Protein AF-0000000082836600 (afdb_homodimer)

Foldseek 3Di:
DAQADEDADADPVLQQLLCQQLCVLQQKHFDDWDDQVPDPPPGFIWTFIDHPPGTHYIYGHDDADQVPDEEEDEHPDQVSQQRSVVRNVVSPWAFPDHWDAPVVVPRQKTKGWTAHPRNHIYMYIYRPVVD/DAQADEAADADPVLQQLLCQQLCVLQQKHFDDWDDQVVDPPPGFIWTFIDHPPGTHYIYGHDDADQVPDEEEDEHPDQVSQQRSVVRNVVSPWAFPDHWDAPVVVPRQKTKGWTAHPRNHIYMYIYRPVVD

Nearest PDB structures (foldseek):
  4z04-assembly1_A-2  TM=9.463E-01  e=4.109E-15  Brucella abortus 2308
  3ey7-assembly1_B  TM=6.801E-01  e=2.563E-06  Vibrio cholerae
  3hnq-assembly1_A  TM=6.818E-01  e=4.008E-06  Salmonella enterica subsp. enterica serovar Typhimurium
  3huh-assembly2_C  TM=6.992E-01  e=9.195E-06  Salmonella enterica subsp. enterica serovar Typhimurium
  3ey8-assembly1_A  TM=6.576E-01  e=1.045E-05  Vibrio cholerae

Secondary structure (DSSP, 8-state):
-EEEEEEEES-HHHHHHHHHHHHGGGT-EEEEEE-GGGSSTTPPPEEEEEETTEEEEEEEES---GGGEEEEEE-SSHHHHHHHHHHHHHTTPEEEEEEEE-TTT-TTEEEEEEE-TTS-EEEEEEEGGG-/-EEEEEEEES-HHHHHHHHHHHHGGGT-EEEEEE-GGGSSTTPPPEEEEEETTEEEEEEEES---GGGEEEEEE-SSHHHHHHHHHHHHHTTPEEEEEEEE-TTT-TTEEEEEEE-TTS-EEEEEEEGGG-

InterPro domains:
  IPR004360 Glyoxalase/fosfomycin resistance/dioxygenase domain [PF00903] (2-124)
  IPR029068 Glyoxalase/Bleomycin resistance protein/Dihydroxybiphenyl dioxygenase [G3DSA:3.10.180.10] (1-128)
  IPR029068 Glyoxalase/Bleomycin resistance protein/Dihydroxybiphenyl dioxygenase [SSF54593] (2-127)
  IPR037523 Vicinal oxygen chelate (VOC), core domain [PS51819] (1-127)

pLDDT: mean 95.39, std 5.29, range [71.19, 98.94]

Structure (mmCIF, N/CA/C/O backbone):
data_AF-0000000082836600-model_v1
#
loop_
_entity.id
_entity.type
_entity.pdbx_description
1 polymer 'VOC domain-containing protein'
#
loop_
_atom_site.group_PDB
_atom_site.id
_atom_site.type_symbol
_atom_site.label_atom_id
_atom_site.label_alt_id
_atom_site.label_comp_id
_atom_site.label_asym_id
_atom_site.label_entity_id
_atom_site.label_seq_id
_atom_site.pdbx_PDB_ins_code
_atom_site.Cartn_x
_atom_site.Cartn_y
_atom_site.Cartn_z
_atom_site.occupancy
_atom_site.B_iso_or_equiv
_atom_site.auth_seq_id
_atom_site.auth_comp_id
_atom_site.auth_asym_id
_atom_site.auth_atom_id
_atom_site.pdbx_PDB_model_num
ATOM 1 N N . MET A 1 1 ? -6.676 7.867 -4.367 1 94.31 1 MET A N 1
ATOM 2 C CA . MET A 1 1 ? -5.801 6.879 -4.992 1 94.31 1 MET A CA 1
ATOM 3 C C . MET A 1 1 ? -4.555 6.641 -4.152 1 94.31 1 MET A C 1
ATOM 5 O O . MET A 1 1 ? -4.203 7.469 -3.305 1 94.31 1 MET A O 1
ATOM 9 N N . LEU A 1 2 ? -3.938 5.551 -4.375 1 97.81 2 LEU A N 1
ATOM 10 C CA . LEU A 1 2 ? -2.674 5.266 -3.701 1 97.81 2 LEU A CA 1
ATOM 11 C C . LEU A 1 2 ? -1.511 5.934 -4.426 1 97.81 2 LEU A C 1
ATOM 13 O O . LEU A 1 2 ? -1.43 5.883 -5.656 1 97.81 2 LEU A O 1
ATOM 17 N N . ASP A 1 3 ? -0.691 6.609 -3.695 1 97.75 3 ASP A N 1
ATOM 18 C CA . ASP A 1 3 ? 0.525 7.172 -4.273 1 97.75 3 ASP A CA 1
ATOM 19 C C . ASP A 1 3 ? 1.696 6.203 -4.145 1 97.75 3 ASP A C 1
ATOM 21 O O . ASP A 1 3 ? 2.426 5.969 -5.109 1 97.75 3 ASP A O 1
ATOM 25 N N . HIS A 1 4 ? 1.937 5.738 -2.924 1 98.19 4 HIS A N 1
ATOM 26 C CA . HIS A 1 4 ? 3.049 4.824 -2.686 1 98.19 4 HIS A CA 1
ATOM 27 C C . HIS A 1 4 ? 2.816 3.988 -1.432 1 98.19 4 HIS A C 1
ATOM 29 O O . HIS A 1 4 ? 1.914 4.281 -0.643 1 98.19 4 HIS A O 1
ATOM 35 N N . VAL A 1 5 ? 3.633 2.932 -1.309 1 98.69 5 VAL A N 1
ATOM 36 C CA . VAL A 1 5 ? 3.652 2.086 -0.119 1 98.69 5 VAL A CA 1
ATOM 37 C C . VAL A 1 5 ? 5.094 1.783 0.276 1 98.69 5 VAL A C 1
ATOM 39 O O . VAL A 1 5 ? 5.945 1.558 -0.587 1 98.69 5 VAL A O 1
ATOM 42 N N . PHE A 1 6 ? 5.344 1.808 1.615 1 98.06 6 PHE A N 1
ATOM 43 C CA . PHE A 1 6 ? 6.574 1.274 2.188 1 98.06 6 PHE A CA 1
ATOM 44 C C . PHE A 1 6 ? 6.309 -0.039 2.914 1 98.06 6 PHE A C 1
ATOM 46 O O . PHE A 1 6 ? 5.324 -0.164 3.643 1 98.06 6 PHE A O 1
ATOM 53 N N . LEU A 1 7 ? 7.184 -0.922 2.75 1 98.56 7 LEU A N 1
ATOM 54 C CA . LEU A 1 7 ? 7.27 -2.082 3.633 1 98.56 7 LEU A CA 1
ATOM 55 C C . LEU A 1 7 ? 8.602 -2.098 4.383 1 98.56 7 LEU A C 1
ATOM 57 O O . LEU A 1 7 ? 9.656 -1.86 3.789 1 98.56 7 LEU A O 1
ATOM 61 N N . SER A 1 8 ? 8.5 -2.35 5.645 1 98.44 8 SER A N 1
ATOM 62 C CA . SER A 1 8 ? 9.711 -2.646 6.41 1 98.44 8 SER A CA 1
ATOM 63 C C . SER A 1 8 ? 10.164 -4.086 6.188 1 98.44 8 SER A C 1
ATOM 65 O O . SER A 1 8 ? 9.336 -5.004 6.152 1 98.44 8 SER A O 1
ATOM 67 N N . VAL A 1 9 ? 11.453 -4.25 6.047 1 98.5 9 VAL A N 1
ATOM 68 C CA . VAL A 1 9 ? 11.984 -5.582 5.797 1 98.5 9 VAL A CA 1
ATOM 69 C C . VAL A 1 9 ? 13.125 -5.875 6.77 1 98.5 9 VAL A C 1
ATOM 71 O O . VAL A 1 9 ? 13.773 -4.953 7.277 1 98.5 9 VAL A O 1
ATOM 74 N N . SER A 1 10 ? 13.359 -7.148 7.055 1 98.31 10 SER A N 1
ATOM 75 C CA . SER A 1 10 ? 14.359 -7.566 8.039 1 98.31 10 SER A CA 1
ATOM 76 C C . SER A 1 10 ? 15.75 -7.621 7.426 1 98.31 10 SER A C 1
ATOM 78 O O . SER A 1 10 ? 16.75 -7.449 8.125 1 98.31 10 SER A O 1
ATOM 80 N N . ASP A 1 11 ? 15.906 -7.91 6.188 1 98.25 11 ASP A N 1
ATOM 81 C CA . ASP A 1 11 ? 17.125 -7.996 5.402 1 98.25 11 ASP A CA 1
ATOM 82 C C . ASP A 1 11 ? 16.969 -7.312 4.047 1 98.25 11 ASP A C 1
ATOM 84 O O . ASP A 1 11 ? 16.375 -7.875 3.127 1 98.25 11 ASP A O 1
ATOM 88 N N . ILE A 1 12 ? 17.531 -6.121 3.93 1 97.62 12 ILE A N 1
ATOM 89 C CA . ILE A 1 12 ? 17.25 -5.238 2.805 1 97.62 12 ILE A CA 1
ATOM 90 C C . ILE A 1 12 ? 17.812 -5.848 1.52 1 97.62 12 ILE A C 1
ATOM 92 O O . ILE A 1 12 ? 17.172 -5.793 0.468 1 97.62 12 ILE A O 1
ATOM 96 N N . ASP A 1 13 ? 18.984 -6.453 1.554 1 97.75 13 ASP A N 1
ATOM 97 C CA . ASP A 1 13 ? 19.578 -7.043 0.361 1 97.75 13 ASP A CA 1
ATOM 98 C C . ASP A 1 13 ? 18.75 -8.227 -0.137 1 97.75 13 ASP A C 1
ATOM 100 O O . ASP A 1 13 ? 18.516 -8.367 -1.339 1 97.75 13 ASP A O 1
ATOM 104 N N . ARG A 1 14 ? 18.359 -9.047 0.784 1 98.25 14 ARG A N 1
ATOM 105 C CA . ARG A 1 14 ? 17.516 -10.188 0.436 1 98.25 14 ARG A CA 1
ATOM 106 C C . ARG A 1 14 ? 16.203 -9.727 -0.197 1 98.25 14 ARG A C 1
ATOM 108 O O . ARG A 1 14 ? 15.758 -10.297 -1.193 1 98.25 14 ARG A O 1
ATOM 115 N N . SER A 1 15 ? 15.633 -8.727 0.402 1 98.44 15 SER A N 1
ATOM 116 C CA . SER A 1 15 ? 14.352 -8.227 -0.09 1 98.44 15 SER A CA 1
ATOM 117 C C . SER A 1 15 ? 14.5 -7.578 -1.461 1 98.44 15 SER A C 1
ATOM 119 O O . SER A 1 15 ? 13.664 -7.777 -2.344 1 98.44 15 SER A O 1
ATOM 121 N N . ILE A 1 16 ? 15.539 -6.816 -1.64 1 98.25 16 ILE A N 1
ATOM 122 C CA . ILE A 1 16 ? 15.781 -6.211 -2.945 1 98.25 16 ILE A CA 1
ATOM 123 C C . ILE A 1 16 ? 15.891 -7.301 -4.008 1 98.25 16 ILE A C 1
ATOM 125 O O . ILE A 1 16 ? 15.234 -7.227 -5.051 1 98.25 16 ILE A O 1
ATOM 129 N N . ALA A 1 17 ? 16.672 -8.312 -3.75 1 98.44 17 ALA A N 1
ATOM 130 C CA . ALA A 1 17 ? 16.859 -9.414 -4.695 1 98.44 17 ALA A CA 1
ATOM 131 C C . ALA A 1 17 ? 15.539 -10.094 -5.02 1 98.44 17 ALA A C 1
ATOM 133 O O . ALA A 1 17 ? 15.266 -10.406 -6.18 1 98.44 17 ALA A O 1
ATOM 134 N N . PHE A 1 18 ? 14.734 -10.297 -4.055 1 98.88 18 PHE A N 1
ATOM 135 C CA . PHE A 1 18 ? 13.438 -10.922 -4.238 1 98.88 18 PHE A CA 1
ATOM 136 C C . PHE A 1 18 ? 12.539 -10.07 -5.129 1 98.88 18 PHE A C 1
ATOM 138 O O . PHE A 1 18 ? 11.984 -10.562 -6.117 1 98.88 18 PHE A O 1
ATOM 145 N N . TYR A 1 19 ? 12.375 -8.805 -4.777 1 98.81 19 TYR A N 1
ATOM 146 C CA . TYR A 1 19 ? 11.406 -7.949 -5.453 1 98.81 19 TYR A CA 1
ATOM 147 C C . TYR A 1 19 ? 11.867 -7.594 -6.859 1 98.81 19 TYR A C 1
ATOM 149 O O . TYR A 1 19 ? 11.055 -7.41 -7.766 1 98.81 19 TYR A O 1
ATOM 157 N N . GLU A 1 20 ? 13.227 -7.527 -7.086 1 98.62 20 GLU A N 1
ATOM 158 C CA . GLU A 1 20 ? 13.727 -7.332 -8.438 1 98.62 20 GLU A CA 1
ATOM 159 C C . GLU A 1 20 ? 13.25 -8.438 -9.375 1 98.62 20 GLU A C 1
ATOM 161 O O . GLU A 1 20 ? 12.836 -8.172 -10.5 1 98.62 20 GLU A O 1
ATOM 166 N N . LYS A 1 21 ? 13.281 -9.602 -8.883 1 98.62 21 LYS A N 1
ATOM 167 C CA . LYS A 1 21 ? 12.859 -10.742 -9.688 1 98.62 21 LYS A CA 1
ATOM 168 C C . LYS A 1 21 ? 11.336 -10.812 -9.781 1 98.62 21 LYS A C 1
ATOM 170 O O . LYS A 1 21 ? 10.781 -10.922 -10.875 1 98.62 21 LYS A O 1
ATOM 175 N N . ALA A 1 22 ? 10.648 -10.703 -8.703 1 98.75 22 ALA A N 1
ATOM 176 C CA . ALA A 1 22 ? 9.203 -10.922 -8.617 1 98.75 22 ALA A CA 1
ATOM 177 C C . ALA A 1 22 ? 8.445 -9.883 -9.43 1 98.75 22 ALA A C 1
ATOM 179 O O . ALA A 1 22 ? 7.402 -10.18 -10.016 1 98.75 22 ALA A O 1
ATOM 180 N N . LEU A 1 23 ? 9 -8.648 -9.469 1 98.75 23 LEU A N 1
ATOM 181 C CA . LEU A 1 23 ? 8.219 -7.559 -10.047 1 98.75 23 LEU A CA 1
ATOM 182 C C . LEU A 1 23 ? 8.656 -7.277 -11.477 1 98.75 23 LEU A C 1
ATOM 184 O O . LEU A 1 23 ? 7.949 -6.582 -12.219 1 98.75 23 LEU A O 1
ATOM 188 N N . ALA A 1 24 ? 9.742 -7.895 -11.93 1 98.5 24 ALA A N 1
ATOM 189 C CA . ALA A 1 24 ? 10.273 -7.652 -13.266 1 98.5 24 ALA A CA 1
ATOM 190 C C . ALA A 1 24 ? 9.234 -7.949 -14.336 1 98.5 24 ALA A C 1
ATOM 192 O O . ALA A 1 24 ? 9.055 -7.168 -15.273 1 98.5 24 ALA A O 1
ATOM 193 N N . PRO A 1 25 ? 8.5 -9.023 -14.203 1 98.69 25 PRO A N 1
ATOM 194 C CA . PRO A 1 25 ? 7.523 -9.336 -15.25 1 98.69 25 PRO A CA 1
ATOM 195 C C . PRO A 1 25 ? 6.426 -8.281 -15.367 1 98.69 25 PRO A C 1
ATOM 197 O O . PRO A 1 25 ? 5.707 -8.242 -16.359 1 98.69 25 PRO A O 1
ATOM 200 N N . LEU A 1 26 ? 6.238 -7.48 -14.375 1 98.38 26 LEU A N 1
ATOM 201 C CA . LEU A 1 26 ? 5.207 -6.445 -14.375 1 98.38 26 LEU A CA 1
ATOM 202 C C . LEU A 1 26 ? 5.766 -5.125 -14.891 1 98.38 26 LEU A C 1
ATOM 204 O O . LEU A 1 26 ? 5.078 -4.102 -14.859 1 98.38 26 LEU A O 1
ATOM 208 N N . GLY A 1 27 ? 7.012 -5.109 -15.234 1 97.62 27 GLY A N 1
ATOM 209 C CA . GLY A 1 27 ? 7.66 -3.895 -15.688 1 97.62 27 GLY A CA 1
ATOM 210 C C . GLY A 1 27 ? 8.094 -2.984 -14.555 1 97.62 27 GLY A C 1
ATOM 211 O O . GLY A 1 27 ? 8.367 -1.802 -14.773 1 97.62 27 GLY A O 1
ATOM 212 N N . ILE A 1 28 ? 8.07 -3.486 -13.359 1 98.12 28 ILE A N 1
ATOM 213 C CA . ILE A 1 28 ? 8.492 -2.727 -12.188 1 98.12 28 ILE A CA 1
ATOM 214 C C . ILE A 1 28 ? 9.945 -3.049 -11.859 1 98.12 28 ILE A C 1
ATOM 216 O O . ILE A 1 28 ? 10.32 -4.219 -11.742 1 98.12 28 ILE A O 1
ATOM 220 N N . SER A 1 29 ? 10.734 -2.033 -11.773 1 96.69 29 SER A N 1
ATOM 221 C CA . SER A 1 29 ? 12.156 -2.244 -11.539 1 96.69 29 SER A CA 1
ATOM 222 C C . SER A 1 29 ? 12.664 -1.39 -10.383 1 96.69 29 SER A C 1
ATOM 224 O O . SER A 1 29 ? 12.023 -0.406 -10.008 1 96.69 29 SER A O 1
ATOM 226 N N . HIS A 1 30 ? 13.758 -1.915 -9.781 1 91.38 30 HIS A N 1
ATOM 227 C CA . HIS A 1 30 ? 14.461 -1.072 -8.828 1 91.38 30 HIS A CA 1
ATOM 228 C C . HIS A 1 30 ? 14.961 0.21 -9.484 1 91.38 30 HIS A C 1
ATOM 230 O O . HIS A 1 30 ? 15.711 0.161 -10.461 1 91.38 30 HIS A O 1
ATOM 236 N N . ALA A 1 31 ? 14.562 1.254 -8.852 1 86.19 31 ALA A N 1
ATOM 237 C CA . ALA A 1 31 ? 14.734 2.49 -9.609 1 86.19 31 ALA A CA 1
ATOM 238 C C . ALA A 1 31 ? 15.578 3.5 -8.836 1 86.19 31 ALA A C 1
ATOM 240 O O . ALA A 1 31 ? 16.281 4.309 -9.438 1 86.19 31 ALA A O 1
ATOM 241 N N . VAL A 1 32 ? 15.539 3.422 -7.547 1 88.81 32 VAL A N 1
ATOM 242 C CA . VAL A 1 32 ? 16.141 4.527 -6.809 1 88.81 32 VAL A CA 1
ATOM 243 C C . VAL A 1 32 ? 16.609 4.043 -5.438 1 88.81 32 VAL A C 1
ATOM 245 O O . VAL A 1 32 ? 15.906 3.271 -4.773 1 88.81 32 VAL A O 1
ATOM 248 N N . ASP A 1 33 ? 17.734 4.406 -5.09 1 92.06 33 ASP A N 1
ATOM 249 C CA . ASP A 1 33 ? 18.203 4.34 -3.713 1 92.06 33 ASP A CA 1
ATOM 250 C C . ASP A 1 33 ? 18.219 5.727 -3.068 1 92.06 33 ASP A C 1
ATOM 252 O O . ASP A 1 33 ? 18.938 6.617 -3.514 1 92.06 33 ASP A O 1
ATOM 256 N N . TYR A 1 34 ? 17.391 5.801 -2.086 1 89.5 34 TYR A N 1
ATOM 257 C CA . TYR A 1 34 ? 17.391 7.07 -1.367 1 89.5 34 TYR A CA 1
ATOM 258 C C . TYR A 1 34 ? 18.25 6.992 -0.118 1 89.5 34 TYR A C 1
ATOM 260 O O . TYR A 1 34 ? 18.062 6.125 0.732 1 89.5 34 TYR A O 1
ATOM 268 N N . ASP A 1 35 ? 19.141 7.926 -0.099 1 88 35 ASP A N 1
ATOM 269 C CA . ASP A 1 35 ? 20 8.07 1.072 1 88 35 ASP A CA 1
ATOM 270 C C . ASP A 1 35 ? 19.312 8.875 2.168 1 88 35 ASP A C 1
ATOM 272 O O . ASP A 1 35 ? 19.172 10.094 2.055 1 88 35 ASP A O 1
ATOM 276 N N . GLY A 1 36 ? 18.938 8.148 3.217 1 86.62 36 GLY A N 1
ATOM 277 C CA . GLY A 1 36 ? 18.188 8.766 4.301 1 86.62 36 GLY A CA 1
ATOM 278 C C . GLY A 1 36 ? 18.922 9.922 4.957 1 86.62 36 GLY A C 1
ATOM 279 O O . GLY A 1 36 ? 18.312 10.781 5.586 1 86.62 36 GLY A O 1
ATOM 280 N N . SER A 1 37 ? 20.188 9.945 4.902 1 82.94 37 SER A N 1
ATOM 281 C CA . SER A 1 37 ? 20.984 11.016 5.5 1 82.94 37 SER A CA 1
ATOM 282 C C . SER A 1 37 ? 20.734 12.344 4.789 1 82.94 37 SER A C 1
ATOM 284 O O . SER A 1 37 ? 21.047 13.406 5.324 1 82.94 37 SER A O 1
ATOM 286 N N . GLN A 1 38 ? 20.109 12.328 3.584 1 82.88 38 GLN A N 1
ATOM 287 C CA . GLN A 1 38 ? 19.797 13.523 2.805 1 82.88 38 GLN A CA 1
ATOM 288 C C . GLN A 1 38 ? 18.469 14.133 3.238 1 82.88 38 GLN A C 1
ATOM 290 O O . GLN A 1 38 ? 18.094 15.211 2.771 1 82.88 38 GLN A O 1
ATOM 295 N N . GLY A 1 39 ? 17.797 13.375 4.082 1 80.19 39 GLY A N 1
ATOM 296 C CA . GLY A 1 39 ? 16.516 13.836 4.586 1 80.19 39 GLY A CA 1
ATOM 297 C C . GLY A 1 39 ? 16.578 14.305 6.027 1 80.19 39 GLY A C 1
ATOM 298 O O . GLY A 1 39 ? 17.656 14.594 6.547 1 80.19 39 GLY A O 1
ATOM 299 N N . PRO A 1 40 ? 15.391 14.531 6.574 1 80.62 40 PRO A N 1
ATOM 300 C CA . PRO A 1 40 ? 15.375 14.914 7.988 1 80.62 40 PRO A CA 1
ATOM 301 C C . PRO A 1 40 ? 16.016 13.859 8.891 1 80.62 40 PRO A C 1
ATOM 303 O O . PRO A 1 40 ? 16.156 12.703 8.484 1 80.62 40 PRO A O 1
ATOM 306 N N . VAL A 1 41 ? 16.422 14.305 10.047 1 80.5 41 VAL A N 1
ATOM 307 C CA . VAL A 1 41 ? 17.031 13.406 11.016 1 80.5 41 VAL A CA 1
ATOM 308 C C . VAL A 1 41 ? 16.094 12.234 11.297 1 80.5 41 VAL A C 1
ATOM 310 O O . VAL A 1 41 ? 14.906 12.43 11.531 1 80.5 41 VAL A O 1
ATOM 313 N N . GLY A 1 42 ? 16.609 11 11.102 1 82.06 42 GLY A N 1
ATOM 314 C CA . GLY A 1 42 ? 15.812 9.82 11.398 1 82.06 42 GLY A CA 1
ATOM 315 C C . GLY A 1 42 ? 15.164 9.203 10.172 1 82.06 42 GLY A C 1
ATOM 316 O O . GLY A 1 42 ? 14.555 8.141 10.25 1 82.06 42 GLY A O 1
ATOM 317 N N . HIS A 1 43 ? 15.32 9.891 9.086 1 84.69 43 HIS A N 1
ATOM 318 C CA . HIS A 1 43 ? 14.766 9.328 7.855 1 84.69 43 HIS A CA 1
ATOM 319 C C . HIS A 1 43 ? 15.508 8.055 7.453 1 84.69 43 HIS A C 1
ATOM 321 O O . HIS A 1 43 ? 16.734 8.031 7.418 1 84.69 43 HIS A O 1
ATOM 327 N N . PRO A 1 44 ? 14.82 7.102 7.125 1 86.81 44 PRO A N 1
ATOM 328 C CA . PRO A 1 44 ? 15.492 5.855 6.754 1 86.81 44 PRO A CA 1
ATOM 329 C C . PRO A 1 44 ? 16.016 5.871 5.32 1 86.81 44 PRO A C 1
ATOM 331 O O . PRO A 1 44 ? 15.555 6.676 4.504 1 86.81 44 PRO A O 1
ATOM 334 N N . ASP A 1 45 ? 17.047 5 5.113 1 92.88 45 ASP A N 1
ATOM 335 C CA . ASP A 1 45 ? 17.344 4.641 3.732 1 92.88 45 ASP A CA 1
ATOM 336 C C . ASP A 1 45 ? 16.156 3.943 3.076 1 92.88 45 ASP A C 1
ATOM 338 O O . ASP A 1 45 ? 15.461 3.148 3.717 1 92.88 45 ASP A O 1
ATOM 342 N N . LEU A 1 46 ? 15.961 4.305 1.824 1 94.06 46 LEU A N 1
ATOM 343 C CA . LEU A 1 46 ? 14.852 3.711 1.088 1 94.06 46 LEU A CA 1
ATOM 344 C C . LEU A 1 46 ? 15.336 3.092 -0.22 1 94.06 46 LEU A C 1
ATOM 346 O O . LEU A 1 46 ? 16.25 3.611 -0.854 1 94.06 46 LEU A O 1
ATOM 350 N N . LYS A 1 47 ? 14.781 2.002 -0.516 1 96.5 47 LYS A N 1
ATOM 351 C CA . LYS A 1 47 ? 14.938 1.357 -1.816 1 96.5 47 LYS A CA 1
ATOM 352 C C . LYS A 1 47 ? 13.633 1.371 -2.605 1 96.5 47 LYS A C 1
ATOM 354 O O . LYS A 1 47 ? 12.641 0.768 -2.186 1 96.5 47 LYS A O 1
ATOM 359 N N . GLY A 1 48 ? 13.742 2.014 -3.736 1 97.62 48 GLY A N 1
ATOM 360 C CA . GLY A 1 48 ? 12.5 2.285 -4.441 1 97.62 48 GLY A CA 1
ATOM 361 C C . GLY A 1 48 ? 12.344 1.475 -5.715 1 97.62 48 GLY A C 1
ATOM 362 O O . GLY A 1 48 ? 13.312 1.296 -6.465 1 97.62 48 GLY A O 1
ATOM 363 N N . PHE A 1 49 ? 11.117 0.975 -5.902 1 98.38 49 PHE A N 1
ATOM 364 C CA . PHE A 1 49 ? 10.719 0.271 -7.113 1 98.38 49 PHE A CA 1
ATOM 365 C C . PHE A 1 49 ? 9.641 1.052 -7.859 1 98.38 49 PHE A C 1
ATOM 367 O O . PHE A 1 49 ? 8.773 1.67 -7.238 1 98.38 49 PHE A O 1
ATOM 374 N N . GLY A 1 50 ? 9.773 1.042 -9.18 1 97 50 GLY A N 1
ATOM 375 C CA . GLY A 1 50 ? 8.805 1.812 -9.945 1 97 50 GLY A CA 1
ATOM 376 C C . GLY A 1 50 ? 8.758 1.419 -11.406 1 97 50 GLY A C 1
ATOM 377 O O . GLY A 1 50 ? 9.375 0.432 -11.812 1 97 50 GLY 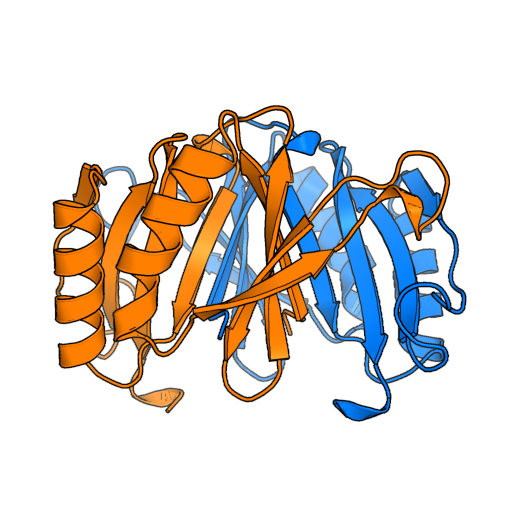A O 1
ATOM 378 N N . ALA A 1 51 ? 7.832 2.055 -12.07 1 95.19 51 ALA A N 1
ATOM 379 C CA . ALA A 1 51 ? 7.629 1.948 -13.516 1 95.19 51 ALA A CA 1
ATOM 380 C C . ALA A 1 51 ? 7.164 3.277 -14.102 1 95.19 51 ALA A C 1
ATO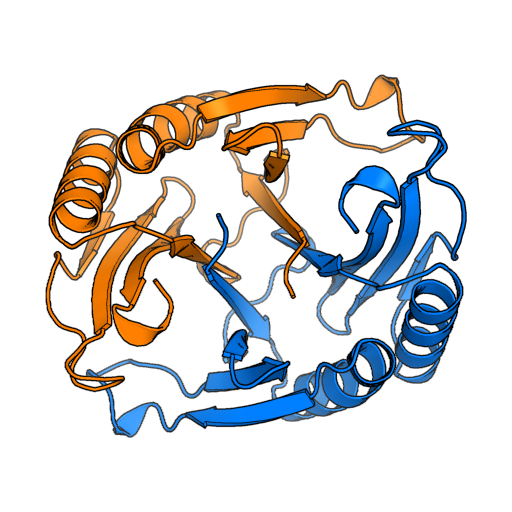M 382 O O . ALA A 1 51 ? 6.57 4.102 -13.398 1 95.19 51 ALA A O 1
ATOM 383 N N . ASN A 1 52 ? 7.473 3.484 -15.43 1 91.31 52 ASN A N 1
ATOM 384 C CA . ASN A 1 52 ? 7 4.656 -16.156 1 91.31 52 ASN A CA 1
ATOM 385 C C . ASN A 1 52 ? 7.363 5.949 -15.438 1 91.31 52 ASN A C 1
ATOM 387 O O . ASN A 1 52 ? 6.512 6.812 -15.234 1 91.31 52 ASN A O 1
ATOM 391 N N . ARG A 1 53 ? 8.586 6.047 -14.828 1 88.06 53 ARG A N 1
ATOM 392 C CA . ARG A 1 53 ? 9.18 7.227 -14.211 1 88.06 53 ARG A CA 1
ATOM 393 C C . ARG A 1 53 ? 8.484 7.566 -12.898 1 88.06 53 ARG A C 1
ATOM 395 O O . ARG A 1 53 ? 8.492 8.719 -12.461 1 88.06 53 ARG A O 1
ATOM 402 N N . ARG A 1 54 ? 7.82 6.629 -12.391 1 92.75 54 ARG A N 1
ATOM 403 C CA . ARG A 1 54 ? 7.203 6.797 -11.078 1 92.75 54 ARG A CA 1
ATOM 404 C C . ARG A 1 54 ? 7.691 5.727 -10.109 1 92.75 54 ARG A C 1
ATOM 406 O O . ARG A 1 54 ? 7.801 4.555 -10.469 1 92.75 54 ARG A O 1
ATOM 413 N N . VAL A 1 55 ? 8.023 6.152 -8.977 1 95.12 55 VAL A N 1
ATOM 414 C CA . VAL A 1 55 ? 8.391 5.242 -7.898 1 95.12 55 VAL A CA 1
ATOM 415 C C . VAL A 1 55 ? 7.242 5.152 -6.891 1 95.12 55 VAL A C 1
ATOM 417 O O . VAL A 1 55 ? 6.801 6.172 -6.352 1 95.12 55 VAL A O 1
ATOM 420 N N . PHE A 1 56 ? 6.711 3.941 -6.648 1 97.56 56 PHE A N 1
ATOM 421 C CA . PHE A 1 56 ? 5.5 3.846 -5.844 1 97.56 56 PHE A CA 1
ATOM 422 C C . PHE A 1 56 ? 5.621 2.736 -4.805 1 97.56 56 PHE A C 1
ATOM 424 O O . PHE A 1 56 ? 4.738 2.564 -3.965 1 97.56 56 PHE A O 1
ATOM 431 N N . PHE A 1 57 ? 6.637 1.954 -4.82 1 98.62 57 PHE A N 1
ATOM 432 C CA . PHE A 1 57 ? 6.887 0.877 -3.869 1 98.62 57 PHE A CA 1
ATOM 433 C C . PHE A 1 57 ? 8.273 1.011 -3.248 1 98.62 57 PHE A C 1
ATOM 435 O O . PHE A 1 57 ? 9.273 1.027 -3.959 1 98.62 57 PHE A O 1
ATOM 442 N N . TRP A 1 58 ? 8.289 1.083 -1.932 1 98.25 58 TRP A N 1
ATOM 443 C CA . TRP A 1 58 ? 9.539 1.38 -1.236 1 98.25 58 TRP A CA 1
ATOM 444 C C . TRP A 1 58 ? 9.812 0.351 -0.145 1 98.25 58 TRP A C 1
ATOM 446 O O . TRP A 1 58 ? 8.883 -0.098 0.539 1 98.25 58 TRP A O 1
ATOM 456 N N . LEU A 1 59 ? 11.07 0.066 0.034 1 98.25 59 LEU A N 1
ATOM 457 C CA . LEU A 1 59 ? 11.539 -0.806 1.107 1 98.25 59 LEU A CA 1
ATOM 458 C C . LEU A 1 59 ? 12.422 -0.04 2.084 1 98.25 59 LEU A C 1
ATOM 460 O O . LEU A 1 59 ? 13.227 0.796 1.673 1 98.25 59 LEU A O 1
ATOM 464 N N . ARG A 1 60 ? 12.289 -0.338 3.301 1 97.31 60 ARG A N 1
ATOM 465 C CA . ARG A 1 60 ? 13.156 0.166 4.359 1 97.31 60 ARG A CA 1
ATOM 466 C C . ARG A 1 60 ? 13.445 -0.916 5.395 1 97.31 60 ARG A C 1
ATOM 468 O O . ARG A 1 60 ? 12.648 -1.843 5.57 1 97.31 60 ARG A O 1
ATOM 475 N N . VAL A 1 61 ? 14.609 -0.737 6.066 1 97 61 VAL A N 1
ATOM 476 C CA . VAL A 1 61 ? 14.891 -1.639 7.176 1 97 61 VAL A CA 1
ATOM 477 C C . VAL A 1 61 ? 14.039 -1.256 8.383 1 97 61 VAL A C 1
ATOM 479 O O . VAL A 1 61 ? 13.922 -0.075 8.719 1 97 61 VAL A O 1
ATOM 482 N N . GLY A 1 62 ? 13.469 -2.254 8.992 1 96.56 62 GLY A N 1
ATOM 483 C CA . GLY A 1 62 ? 12.68 -1.992 10.18 1 96.56 62 GLY A CA 1
ATOM 484 C C . GLY A 1 62 ? 11.945 -3.217 10.688 1 96.56 62 GLY A C 1
ATOM 485 O O . GLY A 1 62 ? 12.188 -4.332 10.219 1 96.56 62 GLY A O 1
ATOM 486 N N . PRO A 1 63 ? 11.078 -3.004 11.75 1 97 63 PRO A N 1
ATOM 487 C CA . PRO A 1 63 ? 10.281 -4.117 12.273 1 97 63 PRO A CA 1
ATOM 488 C C . PRO A 1 63 ? 9.344 -4.719 11.227 1 97 63 PRO A C 1
ATOM 490 O O . PRO A 1 63 ? 8.773 -3.988 10.414 1 97 63 PRO A O 1
ATOM 493 N N . VAL A 1 64 ? 9.297 -6.043 11.359 1 97.31 64 VAL A N 1
ATOM 494 C CA . VAL A 1 64 ? 8.5 -6.773 10.375 1 97.31 64 VAL A CA 1
ATOM 495 C C . VAL A 1 64 ? 7.359 -7.508 11.078 1 97.31 64 VAL A C 1
ATOM 497 O O . VAL A 1 64 ? 7.555 -8.102 12.141 1 97.31 64 VAL A O 1
ATOM 500 N N . GLU A 1 65 ? 6.164 -7.41 10.477 1 97.25 65 GLU A N 1
ATOM 501 C CA . GLU A 1 65 ? 5.035 -8.312 10.68 1 97.25 65 GLU A CA 1
ATOM 502 C C . GLU A 1 65 ? 4.336 -8.633 9.359 1 97.25 65 GLU A C 1
ATOM 504 O O . GLU A 1 65 ? 3.506 -7.852 8.883 1 97.25 65 GLU A O 1
ATOM 509 N N . GLY A 1 66 ? 4.641 -9.742 8.859 1 95.5 66 GLY A N 1
ATOM 510 C CA . GLY A 1 66 ? 4.211 -10.109 7.516 1 95.5 66 GLY A CA 1
ATOM 511 C C . GLY A 1 66 ? 2.705 -10.102 7.348 1 95.5 66 GLY A C 1
ATOM 512 O O . GLY A 1 66 ? 2.197 -9.867 6.25 1 95.5 66 GLY A O 1
ATOM 513 N N . ARG A 1 67 ? 2.01 -10.305 8.438 1 95.94 67 ARG A N 1
ATOM 514 C CA . ARG A 1 67 ? 0.555 -10.398 8.375 1 95.94 67 ARG A CA 1
ATOM 515 C C . ARG A 1 67 ? -0.086 -9.016 8.469 1 95.94 67 ARG A C 1
ATOM 517 O O . ARG A 1 67 ? -1.305 -8.883 8.336 1 95.94 67 ARG A O 1
ATOM 524 N N . ALA A 1 68 ? 0.709 -8.039 8.562 1 97.19 68 ALA A N 1
ATOM 525 C CA . ALA A 1 68 ? 0.175 -6.719 8.867 1 97.19 68 ALA A CA 1
ATOM 526 C C . ALA A 1 68 ? -0.263 -5.996 7.594 1 97.19 68 ALA A C 1
ATOM 528 O O . ALA A 1 68 ? -1.048 -5.047 7.652 1 97.19 68 ALA A O 1
ATOM 529 N N . ALA A 1 69 ? 0.271 -6.457 6.488 1 98 69 ALA A N 1
ATOM 530 C CA . ALA A 1 69 ? -0.034 -5.73 5.254 1 98 69 ALA A CA 1
ATOM 531 C C . ALA A 1 69 ? -0.07 -6.676 4.059 1 98 69 ALA A C 1
ATOM 533 O O . ALA A 1 69 ? 0.564 -7.734 4.074 1 98 69 ALA A O 1
ATOM 534 N N . HIS A 1 70 ? -0.863 -6.348 3.086 1 98.12 70 HIS A N 1
ATOM 535 C CA . HIS A 1 70 ? -1.002 -6.98 1.78 1 98.12 70 HIS A CA 1
ATOM 536 C C . HIS A 1 70 ? -0.916 -5.953 0.658 1 98.12 70 HIS A C 1
ATOM 538 O O . HIS A 1 70 ? -1.526 -4.887 0.741 1 98.12 70 HIS A O 1
ATOM 544 N N . VAL A 1 71 ? -0.102 -6.246 -0.367 1 98.81 71 VAL A N 1
ATOM 545 C CA . VAL A 1 71 ? 0.061 -5.297 -1.464 1 98.81 71 VAL A CA 1
ATOM 546 C C . VAL A 1 71 ? -0.307 -5.969 -2.785 1 98.81 71 VAL A C 1
ATOM 548 O O . VAL A 1 71 ? 0.189 -7.051 -3.1 1 98.81 71 VAL A O 1
ATOM 551 N N . GLY A 1 72 ? -1.212 -5.336 -3.5 1 98.75 72 GLY A N 1
ATOM 552 C CA . GLY A 1 72 ? -1.561 -5.762 -4.848 1 98.75 72 GLY A CA 1
ATOM 553 C C . GLY A 1 72 ? -0.892 -4.934 -5.926 1 98.75 72 GLY A C 1
ATOM 554 O O . GLY A 1 72 ? -0.959 -3.701 -5.902 1 98.75 72 GLY A O 1
ATOM 555 N N . PHE A 1 73 ? -0.292 -5.586 -6.859 1 98.75 73 PHE A N 1
ATOM 556 C CA . PHE A 1 73 ? 0.335 -4.949 -8.016 1 98.75 73 PHE A CA 1
ATOM 557 C C . PHE A 1 73 ? -0.462 -5.227 -9.281 1 98.75 73 PHE A C 1
ATOM 559 O O . PHE A 1 73 ? -0.945 -6.344 -9.492 1 98.75 73 PHE A O 1
ATOM 566 N N . VAL A 1 74 ? -0.542 -4.215 -10.109 1 98.12 74 VAL A N 1
ATOM 567 C CA . VAL A 1 74 ? -1.31 -4.316 -11.344 1 98.12 74 VAL A CA 1
ATOM 568 C C . VAL A 1 74 ? -0.518 -5.109 -12.383 1 98.12 74 VAL A C 1
ATOM 570 O O . VAL A 1 74 ? 0.671 -4.855 -12.594 1 98.12 74 VAL A O 1
ATOM 573 N N . ALA A 1 75 ? -1.16 -6.062 -12.977 1 98.12 75 ALA A N 1
ATOM 574 C CA . ALA A 1 75 ? -0.682 -6.719 -14.188 1 98.12 75 ALA A CA 1
ATOM 575 C C . ALA A 1 75 ? -1.513 -6.305 -15.398 1 98.12 75 ALA A C 1
ATOM 577 O O . ALA A 1 75 ? -2.713 -6.055 -15.281 1 98.12 75 ALA A O 1
ATOM 578 N N . ASN A 1 76 ? -0.844 -6.262 -16.531 1 96.31 76 ASN A N 1
ATOM 579 C CA . ASN A 1 76 ? -1.535 -5.895 -17.766 1 96.31 76 ASN A CA 1
ATOM 580 C C . ASN A 1 76 ? -1.935 -7.129 -18.562 1 96.31 76 ASN A C 1
ATOM 582 O O . ASN A 1 76 ? -1.726 -7.18 -19.781 1 96.31 76 ASN A O 1
ATOM 586 N N . GLY A 1 77 ? -2.451 -8.125 -18 1 97.56 77 GLY A N 1
ATOM 587 C CA . GLY A 1 77 ? -2.908 -9.367 -18.609 1 97.56 77 GLY A CA 1
ATOM 588 C C . GLY A 1 77 ? -2.6 -10.594 -17.781 1 97.56 77 GLY A C 1
ATOM 589 O O . GLY A 1 77 ? -1.816 -10.531 -16.828 1 97.56 77 GLY A O 1
ATOM 590 N N . GLN A 1 78 ? -3.223 -11.719 -18.188 1 97.94 78 GLN A N 1
ATOM 591 C CA . GLN A 1 78 ? -3.068 -12.969 -17.453 1 97.94 78 GLN A CA 1
ATOM 592 C C . GLN A 1 78 ? -1.64 -13.492 -17.547 1 97.94 78 GLN A C 1
ATOM 594 O O . GLN A 1 78 ? -1.108 -14.047 -16.578 1 97.94 78 GLN A O 1
ATOM 599 N N . ARG A 1 79 ? -1.055 -13.281 -18.656 1 98.38 79 ARG A N 1
ATOM 600 C CA . ARG A 1 79 ? 0.309 -13.758 -18.859 1 98.38 79 ARG A CA 1
ATOM 601 C C . ARG A 1 79 ? 1.273 -13.086 -17.891 1 98.38 79 ARG A C 1
ATOM 603 O O . ARG A 1 79 ? 2.201 -13.727 -17.391 1 98.38 79 ARG A O 1
ATOM 610 N N . GLU A 1 80 ? 1.109 -11.812 -17.625 1 98.5 80 GLU A N 1
ATOM 611 C CA . GLU A 1 80 ? 1.96 -11.094 -16.672 1 98.5 80 GLU A CA 1
ATOM 612 C C . GLU A 1 80 ? 1.746 -11.594 -15.25 1 98.5 80 GLU A C 1
ATOM 614 O O . GLU A 1 80 ? 2.691 -11.656 -14.461 1 98.5 80 GLU A O 1
ATOM 619 N N . VAL A 1 81 ? 0.488 -11.922 -14.961 1 98.75 81 VAL A N 1
ATOM 620 C CA . VAL A 1 81 ? 0.204 -12.516 -13.656 1 98.75 81 VAL A CA 1
ATOM 621 C C . VAL A 1 81 ? 0.972 -13.828 -13.508 1 98.75 81 VAL A C 1
ATOM 623 O O . VAL A 1 81 ? 1.654 -14.039 -12.5 1 98.75 81 VAL A O 1
ATOM 626 N N . ASP A 1 82 ? 0.853 -14.672 -14.531 1 98.88 82 ASP A N 1
ATOM 627 C CA . ASP A 1 82 ? 1.53 -15.969 -14.516 1 98.88 82 ASP A CA 1
ATOM 628 C C . ASP A 1 82 ? 3.041 -15.797 -14.375 1 98.88 82 ASP A C 1
ATOM 630 O O . ASP A 1 82 ? 3.68 -16.5 -13.586 1 98.88 82 ASP A O 1
ATOM 634 N N . ALA A 1 83 ? 3.564 -14.891 -15.109 1 98.94 83 ALA A N 1
ATOM 635 C CA . ALA A 1 83 ? 5.008 -14.664 -15.133 1 98.94 83 ALA A CA 1
ATOM 636 C C . ALA A 1 83 ? 5.5 -14.141 -13.789 1 98.94 83 ALA A C 1
ATOM 638 O O . ALA A 1 83 ? 6.555 -14.555 -13.297 1 98.94 83 ALA A O 1
ATOM 639 N N . ALA A 1 84 ? 4.77 -13.211 -13.234 1 98.88 84 ALA A N 1
ATOM 640 C CA . ALA A 1 84 ? 5.164 -12.641 -11.945 1 98.88 84 ALA A CA 1
ATOM 641 C C . ALA A 1 84 ? 5.129 -13.703 -10.852 1 98.88 84 ALA A C 1
ATOM 643 O O . ALA A 1 84 ? 6.023 -13.758 -10 1 98.88 84 ALA A O 1
ATOM 644 N N . TYR A 1 85 ? 4.094 -14.5 -10.875 1 98.94 85 TYR A N 1
ATOM 645 C CA . TYR A 1 85 ? 3.99 -15.594 -9.922 1 98.94 85 TYR A CA 1
ATOM 646 C C . TYR A 1 85 ? 5.184 -16.531 -10.047 1 98.94 85 TYR A C 1
ATOM 648 O O . TYR A 1 85 ? 5.82 -16.875 -9.039 1 98.94 85 TYR A O 1
ATOM 656 N N . ALA A 1 86 ? 5.438 -16.938 -11.219 1 98.94 86 ALA A N 1
ATOM 657 C CA . ALA A 1 86 ? 6.555 -17.859 -11.461 1 98.94 86 ALA A CA 1
ATOM 658 C C . ALA A 1 86 ? 7.871 -17.234 -11 1 98.94 86 ALA A C 1
ATOM 660 O O . ALA A 1 86 ? 8.695 -17.922 -10.375 1 98.94 86 ALA A O 1
ATOM 661 N N . ALA A 1 87 ? 8.086 -16.016 -11.312 1 98.94 87 ALA A N 1
ATOM 662 C CA . ALA A 1 87 ? 9.305 -15.312 -10.922 1 98.94 87 ALA A CA 1
ATOM 663 C C . ALA A 1 87 ? 9.422 -15.234 -9.398 1 98.94 87 ALA A C 1
ATOM 665 O O . ALA A 1 87 ? 10.5 -15.445 -8.844 1 98.94 87 ALA A O 1
ATOM 666 N N . ALA A 1 88 ? 8.336 -14.898 -8.75 1 98.94 88 ALA A N 1
ATOM 667 C CA . ALA A 1 88 ? 8.336 -14.805 -7.297 1 98.94 88 ALA A CA 1
ATOM 668 C C . ALA A 1 88 ? 8.656 -16.156 -6.656 1 98.94 88 ALA A C 1
ATOM 670 O O . ALA A 1 88 ? 9.453 -16.234 -5.723 1 98.94 88 ALA A O 1
ATOM 671 N N . MET A 1 89 ? 7.988 -17.172 -7.203 1 98.88 89 MET A N 1
ATOM 672 C CA . MET A 1 89 ? 8.227 -18.516 -6.684 1 98.88 89 MET A CA 1
ATOM 673 C C . MET A 1 89 ? 9.688 -18.906 -6.859 1 98.88 89 MET A C 1
ATOM 675 O O . MET A 1 89 ? 10.297 -19.469 -5.945 1 98.88 89 MET A O 1
ATOM 679 N N . ALA A 1 90 ? 10.211 -18.625 -7.965 1 98.81 90 ALA A N 1
ATOM 680 C CA . ALA A 1 90 ? 11.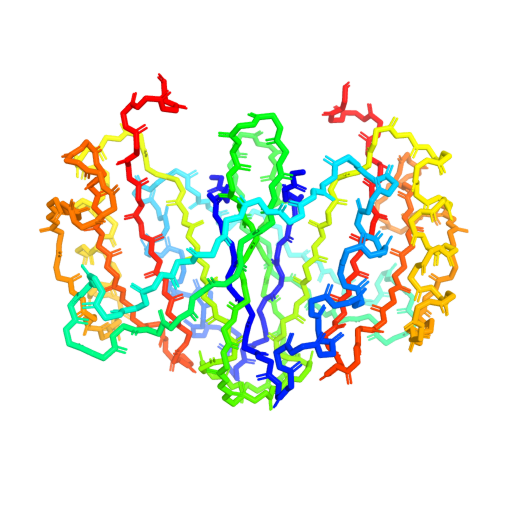609 -18.922 -8.25 1 98.81 90 ALA A CA 1
ATOM 681 C C . ALA A 1 90 ? 12.539 -18.141 -7.328 1 98.81 90 ALA A C 1
ATOM 683 O O . ALA A 1 90 ? 13.641 -18.594 -7.016 1 98.81 90 ALA A O 1
ATOM 684 N N . ALA A 1 91 ? 12.07 -17.016 -6.879 1 98.69 91 ALA A N 1
ATOM 685 C CA . ALA A 1 91 ? 12.875 -16.141 -6.035 1 98.69 91 ALA A CA 1
ATOM 686 C C . ALA A 1 91 ? 12.734 -16.516 -4.562 1 98.69 91 ALA A C 1
ATOM 688 O O . ALA A 1 91 ? 13.367 -15.914 -3.697 1 98.69 91 ALA A O 1
ATOM 689 N N . GLY A 1 92 ? 11.875 -17.453 -4.285 1 98.44 92 GLY A N 1
ATOM 690 C CA . GLY A 1 92 ? 11.828 -17.969 -2.924 1 98.44 92 GLY A CA 1
ATOM 691 C C . GLY A 1 92 ? 10.531 -17.625 -2.205 1 98.44 92 GLY A C 1
ATOM 692 O O . GLY A 1 92 ? 10.422 -17.828 -0.992 1 98.44 92 GLY A O 1
ATOM 693 N N . ALA A 1 93 ? 9.562 -17.141 -2.902 1 98.81 93 ALA A N 1
ATOM 694 C CA . ALA A 1 93 ? 8.266 -16.891 -2.285 1 98.81 93 ALA A CA 1
ATOM 695 C C . ALA A 1 93 ? 7.582 -18.188 -1.891 1 98.81 93 ALA A C 1
ATOM 697 O O . ALA A 1 93 ? 7.949 -19.266 -2.375 1 98.81 93 ALA A O 1
ATOM 698 N N . SER A 1 94 ? 6.633 -18.062 -0.949 1 98.56 94 SER A N 1
ATOM 699 C CA . SER A 1 94 ? 5.676 -19.141 -0.697 1 98.56 94 SER A CA 1
ATOM 700 C C . SER A 1 94 ? 4.328 -18.844 -1.345 1 98.56 94 SER A C 1
ATOM 702 O O . SER A 1 94 ? 3.861 -17.703 -1.329 1 98.56 94 SER A O 1
ATOM 704 N N . SER A 1 95 ? 3.736 -19.891 -1.833 1 98.5 95 SER A N 1
ATOM 705 C CA . SER A 1 95 ? 2.475 -19.719 -2.547 1 98.5 95 SER A CA 1
ATOM 706 C C . SER A 1 95 ? 1.305 -19.578 -1.578 1 98.5 95 SER A C 1
ATOM 708 O O . SER A 1 95 ? 1.194 -20.344 -0.617 1 98.5 95 SER A O 1
ATOM 710 N N . ILE A 1 96 ? 0.518 -18.594 -1.772 1 96.75 96 ILE A N 1
ATOM 711 C CA . ILE A 1 96 ? -0.798 -18.531 -1.146 1 96.75 96 ILE A CA 1
ATOM 712 C C . ILE A 1 96 ? -1.833 -19.172 -2.07 1 96.75 96 ILE A C 1
ATOM 714 O O . ILE A 1 96 ? -2.539 -20.109 -1.674 1 96.75 96 ILE A O 1
ATOM 718 N N . HIS A 1 97 ? -1.926 -18.703 -3.336 1 96 97 HIS A N 1
ATOM 719 C CA . HIS A 1 97 ? -2.66 -19.406 -4.383 1 96 97 HIS A CA 1
ATOM 720 C C . HIS A 1 97 ? -2.061 -19.125 -5.758 1 96 97 HIS A C 1
ATOM 722 O O . HIS A 1 97 ? -1.567 -18.031 -6.016 1 96 97 HIS A O 1
ATOM 728 N N . PRO A 1 98 ? -2.057 -20.172 -6.609 1 98.12 98 PRO A N 1
ATOM 729 C CA . PRO A 1 98 ? -1.528 -20.016 -7.969 1 98.12 98 PRO A CA 1
ATOM 730 C C . PRO A 1 98 ? -2.414 -19.141 -8.844 1 98.12 98 PRO A C 1
ATOM 732 O O . PRO A 1 98 ? -3.518 -18.766 -8.438 1 98.12 98 PRO A O 1
ATOM 735 N N . PRO A 1 99 ? -1.875 -18.766 -10.023 1 98.5 99 PRO A N 1
ATOM 736 C CA . PRO A 1 99 ? -2.666 -17.922 -10.922 1 98.5 99 PRO A CA 1
ATOM 737 C C . PRO A 1 99 ? -3.998 -18.547 -11.312 1 98.5 99 PRO A C 1
ATOM 739 O O . PRO A 1 99 ? -4.059 -19.75 -11.578 1 98.5 99 PRO A O 1
ATOM 742 N N . GLY A 1 100 ? -5.008 -17.703 -11.281 1 97.38 100 GLY A N 1
ATOM 743 C CA . GLY A 1 100 ? -6.32 -18.188 -11.688 1 97.38 100 GLY A CA 1
ATOM 744 C C . GLY A 1 100 ? -7.414 -17.156 -11.484 1 97.38 100 GLY A C 1
ATOM 745 O O . GLY A 1 100 ? -7.184 -16.109 -10.875 1 97.38 100 GLY A O 1
ATOM 746 N N . PRO A 1 101 ? -8.617 -17.422 -12.055 1 95.38 101 PRO A N 1
ATOM 747 C CA . PRO A 1 101 ? -9.75 -16.516 -11.812 1 95.38 101 PRO A CA 1
ATOM 748 C C . PRO A 1 101 ? -10.156 -16.469 -10.344 1 95.38 101 PRO A C 1
ATOM 750 O O . PRO A 1 101 ? -10.148 -17.5 -9.656 1 95.38 101 PRO A O 1
ATOM 753 N N . GLN A 1 102 ? -10.305 -15.25 -9.891 1 93.38 102 GLN A N 1
ATOM 754 C CA . GLN A 1 102 ? -10.867 -15.039 -8.562 1 93.38 102 GLN A CA 1
ATOM 755 C C . GLN A 1 102 ? -12.367 -14.766 -8.641 1 93.38 102 GLN A C 1
ATOM 757 O O . GLN A 1 102 ? -12.82 -13.656 -8.352 1 93.38 102 GLN A O 1
ATOM 762 N N . VAL A 1 103 ? -13.172 -15.719 -8.828 1 88.62 103 VAL A N 1
ATOM 763 C CA . VAL A 1 103 ? -14.578 -15.633 -9.234 1 88.62 103 VAL A CA 1
ATOM 764 C C . VAL A 1 103 ? -15.406 -15.078 -8.078 1 88.62 103 VAL A C 1
ATOM 766 O O . VAL A 1 103 ? -16.484 -14.5 -8.297 1 88.62 103 VAL A O 1
ATOM 769 N N . HIS A 1 104 ? -14.898 -15.258 -6.918 1 85.31 104 HIS A N 1
ATOM 770 C CA . HIS A 1 104 ? -15.625 -14.758 -5.758 1 85.31 104 HIS A CA 1
ATOM 771 C C . HIS A 1 104 ? -15.609 -13.234 -5.707 1 85.31 104 HIS A C 1
ATOM 773 O O . HIS A 1 104 ? -16.438 -12.617 -5.027 1 85.31 104 HIS A O 1
ATOM 779 N N . TYR A 1 105 ? -14.711 -12.633 -6.336 1 87.06 105 TYR A N 1
ATOM 780 C CA . TYR A 1 105 ? -14.695 -11.18 -6.492 1 87.06 105 TYR A CA 1
ATOM 781 C C . TYR A 1 105 ? -15.391 -10.758 -7.781 1 87.06 105 TYR A C 1
ATOM 783 O O . TYR A 1 105 ? -16.312 -9.945 -7.758 1 87.06 105 TYR A O 1
ATOM 791 N N . ASP A 1 106 ? -14.961 -11.273 -8.867 1 88.25 106 ASP A N 1
ATOM 792 C CA . ASP A 1 106 ? -15.445 -11.031 -10.227 1 88.25 106 ASP A CA 1
ATOM 793 C C . ASP A 1 106 ? -14.867 -12.047 -11.203 1 88.25 106 ASP A C 1
ATOM 795 O O . ASP A 1 106 ? -13.695 -12.406 -11.109 1 88.25 106 ASP A O 1
ATOM 799 N N . PRO A 1 107 ? -15.648 -12.539 -12.055 1 86 107 PRO A N 1
ATOM 800 C CA . PRO A 1 107 ? -15.133 -13.516 -13.016 1 86 107 PRO A CA 1
ATOM 801 C C . PRO A 1 107 ? -13.992 -12.969 -13.859 1 86 107 PRO A C 1
ATOM 803 O O . PRO A 1 107 ? -13.211 -13.742 -14.422 1 86 107 PRO A O 1
ATOM 806 N N . ARG A 1 108 ? -13.922 -11.75 -14.047 1 91.5 108 ARG A N 1
ATOM 807 C CA . ARG A 1 108 ? -12.898 -11.102 -14.859 1 91.5 108 ARG A CA 1
ATOM 808 C C . ARG A 1 108 ? -11.672 -10.75 -14.023 1 91.5 108 ARG A C 1
ATOM 810 O O . ARG A 1 108 ? -10.703 -10.188 -14.539 1 91.5 108 ARG A O 1
ATOM 817 N N . TYR A 1 109 ? -11.719 -11.094 -12.758 1 95.56 109 TYR A N 1
ATOM 818 C CA . TYR A 1 109 ? -10.625 -10.906 -11.812 1 95.56 109 TYR A CA 1
ATOM 819 C C . TYR A 1 109 ? -9.664 -12.094 -11.859 1 95.56 109 TYR A C 1
ATOM 821 O O . TYR A 1 109 ? -10.016 -13.203 -11.445 1 95.56 109 TYR A O 1
ATOM 829 N N . TYR A 1 110 ? -8.469 -11.891 -12.461 1 97.94 110 TYR A N 1
ATOM 830 C CA . TYR A 1 110 ? -7.426 -12.906 -12.547 1 97.94 110 TYR A CA 1
ATOM 831 C C . TYR A 1 110 ? -6.219 -12.523 -11.703 1 97.94 110 TYR A C 1
ATOM 833 O O . TYR A 1 110 ? -5.688 -11.422 -11.828 1 97.94 110 TYR A O 1
ATOM 841 N N . ALA A 1 111 ? -5.836 -13.453 -10.773 1 98.44 111 ALA A N 1
ATOM 842 C CA . ALA A 1 111 ? -4.773 -13.047 -9.859 1 98.44 111 ALA A CA 1
ATOM 843 C C . ALA A 1 111 ? -3.992 -14.25 -9.352 1 98.44 111 ALA A C 1
ATOM 845 O O . ALA A 1 111 ? -4.387 -15.398 -9.578 1 98.44 111 ALA A O 1
ATOM 846 N N . ALA A 1 112 ? -2.863 -14.016 -8.75 1 98.69 112 ALA A N 1
ATOM 847 C CA . ALA A 1 112 ? -2.043 -14.922 -7.957 1 98.69 112 ALA A CA 1
ATOM 848 C C . ALA A 1 112 ? -1.526 -14.234 -6.695 1 98.69 112 ALA A C 1
ATOM 850 O O . ALA A 1 112 ? -1.368 -13.008 -6.672 1 98.69 112 ALA A O 1
ATOM 851 N N . GLN A 1 113 ? -1.316 -15.047 -5.684 1 98.38 113 GLN A N 1
ATOM 852 C CA . GLN A 1 113 ? -0.84 -14.477 -4.43 1 98.38 113 GLN A CA 1
ATOM 853 C C . GLN A 1 113 ? 0.309 -15.297 -3.852 1 98.38 113 GLN A C 1
ATOM 855 O O . GLN A 1 113 ? 0.279 -16.531 -3.891 1 98.38 113 GLN A O 1
ATOM 860 N N . VAL A 1 114 ? 1.273 -14.602 -3.332 1 98.81 114 VAL A N 1
ATOM 861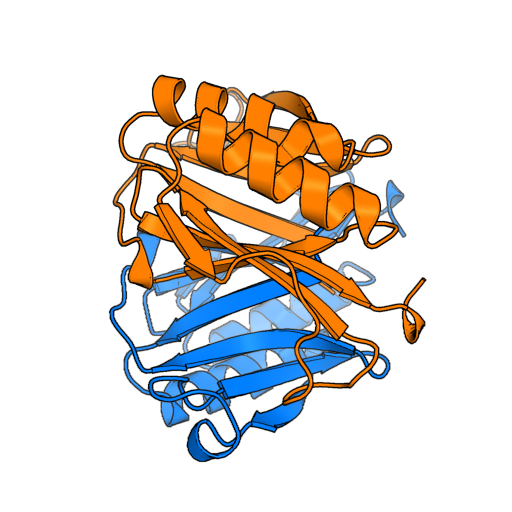 C CA . VAL A 1 114 ? 2.43 -15.234 -2.699 1 98.81 114 VAL A CA 1
ATOM 862 C C . VAL A 1 114 ? 2.771 -14.5 -1.404 1 98.81 114 VAL A C 1
ATOM 864 O O . VAL A 1 114 ? 2.197 -13.445 -1.108 1 98.81 114 VAL A O 1
ATOM 867 N N . ARG A 1 115 ? 3.625 -15.086 -0.634 1 98.75 115 ARG A N 1
ATOM 868 C CA . ARG A 1 115 ? 4.27 -14.406 0.483 1 98.75 115 ARG A CA 1
ATOM 869 C C . ARG A 1 115 ? 5.734 -14.109 0.172 1 98.75 115 ARG A C 1
ATOM 871 O O . ARG A 1 115 ? 6.457 -14.977 -0.327 1 98.75 115 ARG A O 1
ATOM 878 N N . ASP A 1 116 ? 6.117 -12.883 0.433 1 98.81 116 ASP A N 1
ATOM 879 C CA . ASP A 1 116 ? 7.527 -12.539 0.274 1 98.81 116 ASP A CA 1
ATOM 880 C C . ASP A 1 116 ? 8.367 -13.117 1.416 1 98.81 116 ASP A C 1
ATOM 882 O O . ASP A 1 116 ? 7.832 -13.766 2.32 1 98.81 116 ASP A O 1
ATOM 886 N N . PRO A 1 117 ? 9.688 -12.961 1.448 1 98.44 117 PRO A N 1
ATOM 887 C CA . PRO A 1 117 ? 10.562 -13.594 2.439 1 98.44 117 PRO A CA 1
ATOM 888 C C . PRO A 1 117 ? 10.242 -13.156 3.869 1 98.44 117 PRO A C 1
ATOM 890 O O . PRO A 1 117 ? 10.617 -13.844 4.824 1 98.44 117 PRO A O 1
ATOM 893 N N . ASP A 1 118 ? 9.648 -11.992 4.059 1 98.56 118 ASP A N 1
ATOM 894 C CA . ASP A 1 118 ? 9.312 -11.508 5.398 1 98.56 118 ASP A CA 1
ATOM 895 C C . ASP A 1 118 ? 7.867 -11.836 5.758 1 98.56 118 ASP A C 1
ATOM 897 O O . ASP A 1 118 ? 7.383 -11.438 6.82 1 98.56 118 ASP A O 1
ATOM 901 N N . GLY A 1 119 ? 7.152 -12.461 4.828 1 98.38 119 GLY A N 1
ATOM 902 C CA . GLY A 1 119 ? 5.82 -12.953 5.145 1 98.38 119 GLY A CA 1
ATOM 903 C C . GLY A 1 119 ? 4.715 -12.039 4.652 1 98.38 119 GLY A C 1
ATOM 904 O O . GLY A 1 119 ? 3.531 -12.344 4.82 1 98.38 119 GLY A O 1
ATOM 905 N N . TYR A 1 120 ? 5.043 -10.906 4.066 1 98.56 120 TYR A N 1
ATOM 906 C CA . TYR A 1 120 ? 4.004 -10.07 3.473 1 98.56 120 TYR A CA 1
ATOM 907 C C . TYR A 1 120 ? 3.316 -10.797 2.322 1 98.56 120 TYR A C 1
ATOM 909 O O . TYR A 1 120 ? 3.973 -11.461 1.517 1 98.56 120 TYR A O 1
ATOM 917 N N . SER A 1 121 ? 1.988 -10.656 2.264 1 98.25 121 SER A N 1
ATOM 918 C CA . SER A 1 121 ? 1.276 -11.211 1.12 1 98.25 121 SER A CA 1
ATOM 919 C C . SER A 1 121 ? 1.246 -10.234 -0.046 1 98.25 121 SER A C 1
ATOM 921 O O . SER A 1 121 ? 0.971 -9.047 0.142 1 98.25 121 SER A O 1
ATOM 923 N N . LEU A 1 122 ? 1.573 -10.688 -1.173 1 98.81 122 LEU A N 1
ATOM 924 C CA . LEU A 1 122 ? 1.555 -9.953 -2.432 1 98.81 122 LEU A CA 1
ATOM 925 C C . LEU A 1 122 ? 0.529 -10.547 -3.393 1 98.81 122 LEU A C 1
ATOM 927 O O . LEU A 1 122 ? 0.371 -11.766 -3.463 1 98.81 122 LEU A O 1
ATOM 931 N N . GLU A 1 123 ? -0.044 -9.68 -4.109 1 98.81 123 GLU A N 1
ATOM 932 C CA . GLU A 1 123 ? -0.94 -10.117 -5.176 1 98.81 123 GLU A CA 1
ATOM 933 C C . GLU A 1 123 ? -0.561 -9.484 -6.512 1 98.81 123 GLU A C 1
ATOM 935 O O . GLU A 1 123 ? -0.261 -8.289 -6.578 1 98.81 123 GLU A O 1
ATOM 940 N N . PHE A 1 124 ? -0.419 -10.266 -7.453 1 98.81 124 PHE A N 1
ATOM 941 C CA . PHE A 1 124 ? -0.376 -9.836 -8.844 1 98.81 124 PHE A CA 1
ATOM 942 C C . PHE A 1 124 ? -1.747 -9.969 -9.5 1 98.81 124 PHE A C 1
ATOM 944 O O . PHE A 1 124 ? -2.318 -11.062 -9.531 1 98.81 124 PHE A O 1
ATOM 951 N N . VAL A 1 125 ? -2.293 -8.883 -10.055 1 98.69 125 VAL A N 1
ATOM 952 C CA . VAL A 1 125 ? -3.723 -8.938 -10.352 1 98.69 125 VAL A CA 1
ATOM 953 C C . VAL A 1 125 ? -4 -8.242 -11.68 1 98.69 125 VAL A C 1
ATOM 955 O O . VAL A 1 125 ? -3.402 -7.211 -11.992 1 98.69 125 VAL A O 1
ATOM 958 N N . TYR A 1 126 ? -4.832 -8.852 -12.438 1 98.06 126 TYR A N 1
ATOM 959 C CA . TYR A 1 126 ? -5.359 -8.344 -13.695 1 98.06 126 TYR A CA 1
ATOM 960 C C . TYR A 1 126 ? -6.879 -8.242 -13.648 1 98.06 126 TYR A C 1
ATOM 962 O O . TYR A 1 126 ? -7.57 -9.25 -13.492 1 98.06 126 TYR A O 1
ATOM 970 N N . LYS A 1 127 ? -7.309 -7.031 -13.68 1 96.06 127 LYS A N 1
ATOM 971 C CA . LYS A 1 127 ? -8.734 -6.73 -13.797 1 96.06 127 LYS A CA 1
ATOM 972 C C . LYS A 1 127 ? -9.07 -6.16 -15.172 1 96.06 127 LYS A C 1
ATOM 974 O O . LYS A 1 127 ? -8.797 -4.988 -15.445 1 96.06 127 LYS A O 1
ATOM 979 N N . SER A 1 128 ? -9.719 -6.879 -15.945 1 91.06 128 SER A N 1
ATOM 980 C CA . SER A 1 128 ? -9.883 -6.539 -17.359 1 91.06 128 SER A CA 1
ATOM 981 C C . SER A 1 128 ? -10.719 -5.277 -17.531 1 91.06 128 SER A C 1
ATOM 983 O O . SER A 1 128 ? -10.602 -4.582 -18.547 1 91.06 128 SER A O 1
ATOM 985 N N . TRP A 1 129 ? -11.555 -4.895 -16.625 1 87.44 129 TRP A N 1
ATOM 986 C CA . TRP A 1 129 ? -12.422 -3.727 -16.734 1 87.44 129 TRP A CA 1
ATOM 987 C C . TRP A 1 129 ? -11.695 -2.465 -16.297 1 87.44 129 TRP A C 1
ATOM 989 O O . TRP A 1 129 ? -12.211 -1.355 -16.438 1 87.44 129 TRP A O 1
ATOM 999 N N . GLN A 1 130 ? -10.602 -2.604 -15.672 1 81.75 130 GLN A N 1
ATOM 1000 C CA . GLN A 1 130 ? -9.812 -1.458 -15.234 1 81.75 130 GLN A CA 1
ATOM 1001 C C . GLN A 1 130 ? -8.648 -1.192 -16.188 1 81.75 130 GLN A C 1
ATOM 1003 O O . GLN A 1 130 ? -7.793 -0.351 -15.914 1 81.75 130 GLN A O 1
ATOM 1008 N N . HIS A 1 131 ? -8.43 -1.997 -17.234 1 71.19 131 HIS A N 1
ATOM 1009 C CA . HIS A 1 131 ? -7.395 -1.814 -18.234 1 71.19 131 HIS A CA 1
ATOM 1010 C C . HIS A 1 131 ? -7.98 -1.262 -19.531 1 71.19 131 HIS A C 1
ATOM 1012 O O . HIS A 1 131 ? -9.148 -1.504 -19.844 1 71.19 131 HIS A O 1
ATOM 1018 N N . MET B 1 1 ? 2.316 -0.644 -11.203 1 94.5 1 MET B N 1
ATOM 1019 C CA . MET B 1 1 ? 1.49 0.257 -10.406 1 94.5 1 MET B CA 1
ATOM 1020 C C . MET B 1 1 ? 0.86 -0.481 -9.234 1 94.5 1 MET B C 1
ATOM 1022 O O . MET B 1 1 ? 0.771 -1.71 -9.242 1 94.5 1 MET B O 1
ATOM 1026 N N . LEU B 1 2 ? 0.461 0.247 -8.273 1 97.75 2 LEU B N 1
ATOM 1027 C CA . LEU B 1 2 ? -0.252 -0.339 -7.145 1 97.75 2 LEU B CA 1
ATOM 1028 C C . LEU B 1 2 ? -1.734 -0.5 -7.465 1 97.75 2 LEU B C 1
ATOM 1030 O O . LEU B 1 2 ? -2.357 0.408 -8.023 1 97.75 2 LEU B O 1
ATOM 1034 N N . ASP B 1 3 ? -2.254 -1.649 -7.203 1 97.75 3 ASP B N 1
ATOM 1035 C CA . ASP B 1 3 ? -3.689 -1.863 -7.352 1 97.75 3 ASP B CA 1
ATOM 1036 C C . ASP B 1 3 ? -4.426 -1.589 -6.043 1 97.75 3 ASP B C 1
ATOM 1038 O O . ASP B 1 3 ? -5.445 -0.898 -6.031 1 97.75 3 ASP B O 1
ATOM 1042 N N . HIS B 1 4 ? -3.961 -2.238 -4.973 1 98.19 4 HIS B N 1
ATOM 1043 C CA . HIS B 1 4 ? -4.609 -2.07 -3.676 1 98.19 4 HIS B CA 1
ATOM 1044 C C . HIS B 1 4 ? -3.652 -2.391 -2.533 1 98.19 4 HIS B C 1
ATOM 1046 O O . HIS B 1 4 ? -2.58 -2.959 -2.758 1 98.19 4 HIS B O 1
ATOM 1052 N N . VAL B 1 5 ? -4.062 -1.976 -1.335 1 98.69 5 VAL B N 1
ATOM 1053 C CA . VAL B 1 5 ? -3.346 -2.297 -0.104 1 98.69 5 VAL B CA 1
ATOM 1054 C C . VAL B 1 5 ? -4.34 -2.709 0.979 1 98.69 5 VAL B C 1
ATOM 1056 O O . VAL B 1 5 ? -5.418 -2.123 1.095 1 98.69 5 VAL B O 1
ATOM 1059 N N . PHE B 1 6 ? -3.953 -3.748 1.756 1 98.12 6 PHE B N 1
ATOM 1060 C CA . PHE B 1 6 ? -4.633 -4.09 2.998 1 98.12 6 PHE B CA 1
ATOM 1061 C C . PHE B 1 6 ? -3.781 -3.711 4.203 1 98.12 6 PHE B C 1
ATOM 1063 O O . PHE B 1 6 ? -2.57 -3.943 4.211 1 98.12 6 PHE B O 1
ATOM 1070 N N . LEU B 1 7 ? -4.414 -3.213 5.164 1 98.56 7 LEU B N 1
ATOM 1071 C CA . LEU B 1 7 ? -3.824 -3.119 6.496 1 98.56 7 LEU B CA 1
ATOM 1072 C C . LEU B 1 7 ? -4.617 -3.947 7.5 1 98.56 7 LEU B C 1
ATOM 1074 O O . LEU B 1 7 ? -5.852 -3.904 7.512 1 98.56 7 LEU B O 1
ATOM 1078 N N . SER B 1 8 ? -3.906 -4.676 8.289 1 98.44 8 SER B N 1
ATOM 1079 C CA . SER B 1 8 ? -4.527 -5.309 9.445 1 98.44 8 SER B CA 1
ATOM 1080 C C . SER B 1 8 ? -4.695 -4.316 10.594 1 98.44 8 SER B C 1
ATOM 1082 O O . SER B 1 8 ? -3.801 -3.51 10.859 1 98.44 8 SER B O 1
ATOM 1084 N N . VAL B 1 9 ? -5.828 -4.398 11.234 1 98.56 9 VAL B N 1
ATOM 1085 C CA . VAL B 1 9 ? -6.105 -3.471 12.32 1 98.56 9 VAL B CA 1
ATOM 1086 C C . VAL B 1 9 ? -6.578 -4.242 13.555 1 98.56 9 VAL B C 1
ATOM 1088 O O . VAL B 1 9 ? -7.105 -5.352 13.43 1 98.56 9 VAL B O 1
ATOM 1091 N N . SER B 1 10 ? -6.359 -3.676 14.727 1 98.31 10 SER B N 1
ATOM 1092 C CA . SER B 1 10 ? -6.668 -4.344 15.984 1 98.31 10 SER B CA 1
ATOM 1093 C C . SER B 1 10 ? -8.141 -4.176 16.359 1 98.31 10 SER B C 1
ATOM 1095 O O . SER B 1 10 ? -8.711 -5.02 17.047 1 98.31 10 SER B O 1
ATOM 1097 N N . ASP B 1 11 ? -8.773 -3.107 16 1 98.25 11 ASP B N 1
ATOM 1098 C CA . ASP B 1 11 ? -10.172 -2.752 16.234 1 98.25 11 ASP B CA 1
ATOM 1099 C C . ASP B 1 11 ? -10.805 -2.174 14.969 1 98.25 11 ASP B C 1
ATOM 1101 O O . ASP B 1 11 ? -10.594 -1.005 14.641 1 98.25 11 ASP B O 1
ATOM 1105 N N . ILE B 1 12 ? -11.609 -2.986 14.32 1 97.69 12 ILE B N 1
ATOM 1106 C CA . ILE B 1 12 ? -12.078 -2.676 12.969 1 97.69 12 ILE B CA 1
ATOM 1107 C C . ILE B 1 12 ? -13.016 -1.472 13.023 1 97.69 12 ILE B C 1
ATOM 1109 O O . ILE B 1 12 ? -12.961 -0.598 12.148 1 97.69 12 ILE B O 1
ATOM 1113 N N . ASP B 1 13 ? -13.875 -1.366 14.016 1 97.75 13 ASP B N 1
ATOM 1114 C CA . ASP B 1 13 ? -14.812 -0.246 14.109 1 97.75 13 ASP B CA 1
ATOM 1115 C C . ASP B 1 13 ? -14.062 1.066 14.352 1 97.75 13 ASP B C 1
ATOM 1117 O O . ASP B 1 13 ? -14.383 2.086 13.734 1 97.75 13 ASP B O 1
ATOM 1121 N N . ARG B 1 14 ? -13.125 1.017 15.227 1 98.25 14 ARG B N 1
ATOM 1122 C CA . ARG B 1 14 ? -12.305 2.193 15.492 1 98.25 14 ARG B CA 1
ATOM 1123 C C . ARG B 1 14 ? -11.57 2.646 14.234 1 98.25 14 ARG B C 1
ATOM 1125 O O . ARG B 1 14 ? -11.516 3.842 13.938 1 98.25 14 ARG B O 1
ATOM 1132 N N . SER B 1 15 ? -11.023 1.689 13.547 1 98.5 15 SER B N 1
ATOM 1133 C CA . SER B 1 15 ? -10.258 2.01 12.344 1 98.5 15 SER B CA 1
ATOM 1134 C C . SER B 1 15 ? -11.156 2.553 11.242 1 98.5 15 SER B C 1
ATOM 1136 O O . SER B 1 15 ? -10.797 3.512 10.555 1 98.5 15 SER B O 1
ATOM 1138 N N . ILE B 1 16 ? -12.305 1.961 11.078 1 98.25 16 ILE B N 1
ATOM 1139 C CA . ILE B 1 16 ? -13.25 2.465 10.086 1 98.25 16 ILE B CA 1
ATOM 1140 C C . ILE B 1 16 ? -13.578 3.924 10.383 1 98.25 16 ILE B C 1
ATOM 1142 O O . ILE B 1 16 ? -13.516 4.781 9.5 1 98.25 16 ILE B O 1
ATOM 1146 N N . ALA B 1 17 ? -13.914 4.215 11.609 1 98.5 17 ALA B N 1
ATOM 1147 C CA . ALA B 1 17 ? -14.266 5.57 12.016 1 98.5 17 ALA B CA 1
ATOM 1148 C C . ALA B 1 17 ? -13.125 6.543 11.734 1 98.5 17 ALA B C 1
ATOM 1150 O O . ALA B 1 17 ? -13.352 7.652 11.25 1 98.5 17 ALA B O 1
ATOM 1151 N N . PHE B 1 18 ? -11.938 6.152 12.008 1 98.88 18 PHE B N 1
ATOM 1152 C CA . PHE B 1 18 ? -10.766 6.98 11.773 1 98.88 18 PHE B CA 1
ATOM 1153 C C . PHE B 1 18 ? -10.594 7.273 10.289 1 98.88 18 PHE B C 1
ATOM 1155 O O . PHE B 1 18 ? -10.469 8.43 9.891 1 98.88 18 PHE B O 1
ATOM 1162 N N . TYR B 1 19 ? -10.586 6.23 9.469 1 98.81 19 TYR B N 1
ATOM 1163 C CA . TYR B 1 19 ? -10.242 6.383 8.055 1 98.81 19 TYR B CA 1
ATOM 1164 C C . TYR B 1 19 ? -11.375 7.078 7.297 1 98.81 19 TYR B C 1
ATOM 1166 O O . TYR B 1 19 ? -11.125 7.801 6.328 1 98.81 19 TYR B O 1
ATOM 1174 N N . GLU B 1 20 ? -12.656 6.895 7.754 1 98.62 20 GLU B N 1
ATOM 1175 C CA . GLU B 1 20 ? -13.758 7.645 7.152 1 98.62 20 GLU B CA 1
ATOM 1176 C C . GLU B 1 20 ? -13.523 9.148 7.266 1 98.62 20 GLU B C 1
ATOM 1178 O O . GLU B 1 20 ? -13.75 9.891 6.305 1 98.62 20 GLU B O 1
ATOM 1183 N N . LYS B 1 21 ? -13.07 9.531 8.375 1 98.62 21 LYS B N 1
ATOM 1184 C CA . LYS B 1 21 ? -12.82 10.953 8.602 1 98.62 21 LYS B CA 1
ATOM 1185 C C . LYS B 1 21 ? -11.539 11.406 7.91 1 98.62 21 LYS B C 1
ATOM 1187 O O . LYS B 1 21 ? -11.547 12.398 7.18 1 98.62 21 LYS B O 1
ATOM 1192 N N . ALA B 1 22 ? -10.477 10.703 8.062 1 98.75 22 ALA B N 1
ATOM 1193 C CA . ALA B 1 22 ? -9.148 11.102 7.602 1 98.75 22 ALA B CA 1
ATOM 1194 C C . ALA B 1 22 ? -9.102 11.188 6.082 1 98.75 22 ALA B C 1
ATOM 1196 O O . ALA B 1 22 ? -8.406 12.039 5.523 1 98.75 22 ALA B O 1
ATOM 1197 N N . LEU B 1 23 ? -9.867 10.297 5.418 1 98.75 23 LEU B N 1
ATOM 1198 C CA . LEU B 1 23 ? -9.703 10.18 3.973 1 98.75 23 LEU B CA 1
ATOM 1199 C C . LEU B 1 23 ? -10.797 10.945 3.236 1 98.75 23 LEU B C 1
ATOM 1201 O O . LEU B 1 23 ? -10.688 11.188 2.031 1 98.75 23 LEU B O 1
ATOM 1205 N N . ALA B 1 24 ? -11.805 11.43 3.949 1 98.5 24 ALA B N 1
ATOM 1206 C CA . ALA B 1 24 ? -12.93 12.125 3.34 1 98.5 24 ALA B CA 1
ATOM 1207 C C . ALA B 1 24 ? -12.461 13.336 2.533 1 98.5 24 ALA B C 1
ATOM 1209 O O . ALA B 1 24 ? -12.914 13.547 1.405 1 98.5 24 ALA B O 1
ATOM 1210 N N . PRO B 1 25 ? -11.531 14.102 3.047 1 98.69 25 PRO B N 1
ATOM 1211 C CA . PRO B 1 25 ? -11.102 15.281 2.293 1 98.69 25 PRO B CA 1
ATOM 1212 C C . PRO B 1 25 ? -10.445 14.922 0.964 1 98.69 25 PRO B C 1
ATOM 1214 O O . PRO B 1 25 ? -10.297 15.781 0.092 1 98.69 25 PRO B O 1
ATOM 1217 N N . LEU B 1 26 ? -9.992 13.727 0.805 1 98.38 26 LEU B N 1
ATOM 1218 C CA . LEU B 1 26 ? -9.336 13.281 -0.419 1 98.38 26 LEU B CA 1
ATOM 1219 C C . LEU B 1 26 ? -10.344 12.672 -1.391 1 98.38 26 LEU B C 1
ATOM 1221 O O . LEU B 1 26 ? -9.961 12.148 -2.439 1 98.38 26 LEU B O 1
ATOM 1225 N N . GLY B 1 27 ? -11.578 12.641 -1.005 1 97.69 27 GLY B N 1
ATOM 1226 C CA . GLY B 1 27 ? -12.617 12.047 -1.828 1 97.69 27 GLY B CA 1
ATOM 1227 C C . GLY B 1 27 ? -12.672 10.531 -1.715 1 97.69 27 GLY B C 1
ATOM 1228 O O . GLY B 1 27 ? -13.273 9.867 -2.557 1 97.69 27 GLY B O 1
ATOM 1229 N N . ILE B 1 28 ? -11.992 9.992 -0.751 1 98.12 28 ILE B N 1
ATOM 1230 C CA . ILE B 1 28 ? -11.984 8.555 -0.515 1 98.12 28 ILE B CA 1
ATOM 1231 C C . ILE B 1 28 ? -13.016 8.203 0.554 1 98.12 28 ILE B C 1
ATOM 1233 O O . ILE B 1 28 ? -13.023 8.797 1.638 1 98.12 28 ILE B O 1
ATOM 1237 N N . SER B 1 29 ? -13.875 7.305 0.226 1 96.81 29 SER B N 1
ATOM 1238 C CA . SER B 1 29 ? -14.953 6.957 1.151 1 96.81 29 SER B CA 1
ATOM 1239 C C . SER B 1 29 ? -15.047 5.449 1.351 1 96.81 29 SER B C 1
ATOM 1241 O O . SER B 1 29 ? -14.539 4.676 0.536 1 96.81 29 SER B O 1
ATOM 1243 N N . HIS B 1 30 ? -15.586 5.105 2.533 1 91.81 30 HIS B N 1
ATOM 1244 C CA . HIS B 1 30 ? -15.945 3.705 2.736 1 91.81 30 HIS B CA 1
ATOM 1245 C C . HIS B 1 30 ? -16.969 3.24 1.702 1 91.81 30 HIS B C 1
ATOM 1247 O O . HIS B 1 30 ? -18.047 3.809 1.599 1 91.81 30 HIS B O 1
ATOM 1253 N N . ALA B 1 31 ? -16.562 2.188 1.066 1 86.5 31 ALA B N 1
ATOM 1254 C CA . ALA B 1 31 ? -17.344 1.901 -0.14 1 86.5 31 ALA B CA 1
ATOM 1255 C C . ALA B 1 31 ? -17.938 0.495 -0.094 1 86.5 31 ALA B C 1
ATOM 1257 O O . ALA B 1 31 ? -19 0.245 -0.656 1 86.5 31 ALA B O 1
ATOM 1258 N N . VAL B 1 32 ? -17.281 -0.374 0.581 1 89.25 32 VAL B N 1
ATOM 1259 C CA . VAL B 1 32 ? -17.688 -1.764 0.424 1 89.25 32 VAL B CA 1
ATOM 1260 C C . VAL B 1 32 ? -17.359 -2.549 1.692 1 89.25 32 VAL B C 1
ATOM 1262 O O . VAL B 1 32 ? -16.297 -2.375 2.275 1 89.25 32 VAL B O 1
ATOM 1265 N N . ASP B 1 33 ? -18.25 -3.285 2.127 1 92.44 33 ASP B N 1
ATOM 1266 C CA . ASP B 1 33 ? -18.016 -4.348 3.1 1 92.44 33 ASP B CA 1
ATOM 1267 C C . ASP B 1 33 ? -18.031 -5.719 2.428 1 92.44 33 ASP B C 1
ATOM 1269 O O . ASP B 1 33 ? -19.062 -6.145 1.908 1 92.44 33 ASP B O 1
ATOM 1273 N N . TYR B 1 34 ? -16.891 -6.301 2.484 1 89.94 34 TYR B N 1
ATOM 1274 C CA . TYR B 1 34 ? -16.844 -7.645 1.919 1 89.94 34 TYR B CA 1
ATOM 1275 C C . TYR B 1 34 ? -17 -8.703 3.006 1 89.94 34 TYR B C 1
ATOM 1277 O O . TYR B 1 34 ? -16.25 -8.703 3.988 1 89.94 34 TYR B O 1
ATOM 1285 N N . ASP B 1 35 ? -17.938 -9.523 2.74 1 88.69 35 ASP B N 1
ATOM 1286 C CA . ASP B 1 35 ? -18.172 -10.664 3.625 1 88.69 35 ASP B CA 1
ATOM 1287 C C . ASP B 1 35 ? -17.25 -11.828 3.279 1 88.69 35 ASP B C 1
ATOM 1289 O O . ASP B 1 35 ? -17.438 -12.508 2.27 1 88.69 35 ASP B O 1
ATOM 1293 N N . GLY B 1 36 ? -16.297 -12.039 4.168 1 87.12 36 GLY B N 1
ATOM 1294 C CA . GLY B 1 36 ? -15.289 -13.062 3.934 1 87.12 36 GLY B CA 1
ATOM 1295 C C . GLY B 1 36 ? -15.875 -14.445 3.764 1 87.12 36 GLY B C 1
ATOM 1296 O O . GLY B 1 36 ? -15.242 -15.328 3.174 1 87.12 36 GLY B O 1
ATOM 1297 N N . SER B 1 37 ? -16.984 -14.703 4.293 1 83.38 37 SER B N 1
ATOM 1298 C CA . SER B 1 37 ? -17.625 -16.016 4.172 1 83.38 37 SER B CA 1
ATOM 1299 C C . SER B 1 37 ? -18.031 -16.297 2.73 1 83.38 37 SER B C 1
ATOM 1301 O O . SER B 1 37 ? -18.297 -17.453 2.375 1 83.38 37 SER B O 1
ATOM 1303 N N . GLN B 1 38 ? -18.047 -15.281 1.848 1 83.06 38 GLN B N 1
ATOM 1304 C CA . GLN B 1 38 ? -18.391 -15.422 0.437 1 83.06 38 GLN B CA 1
ATOM 1305 C C . GLN B 1 38 ? -17.188 -15.828 -0.389 1 83.06 38 GLN B C 1
ATOM 1307 O O . GLN B 1 38 ? -17.297 -16.109 -1.585 1 83.06 38 GLN B O 1
ATOM 1312 N N . GLY B 1 39 ? -16.047 -15.805 0.284 1 80.81 39 GLY B N 1
ATOM 1313 C CA . GLY B 1 39 ? -14.812 -16.188 -0.379 1 80.81 39 GLY B CA 1
ATOM 1314 C C . GLY B 1 39 ? -14.305 -17.547 0.042 1 80.81 39 GLY B C 1
ATOM 1315 O O . GLY B 1 39 ? -15.062 -18.359 0.588 1 80.81 39 GLY B O 1
ATOM 1316 N N . PRO B 1 40 ? -13.07 -17.828 -0.376 1 81.5 40 PRO B N 1
ATOM 1317 C CA . PRO B 1 40 ? -12.492 -19.094 0.063 1 81.5 40 PRO B CA 1
ATOM 1318 C C . PRO B 1 40 ? -12.398 -19.203 1.583 1 81.5 40 PRO B C 1
ATOM 1320 O O . PRO B 1 40 ? -12.461 -18.203 2.285 1 81.5 40 PRO B O 1
ATOM 1323 N N . VAL B 1 41 ? -12.32 -20.438 2.027 1 81.06 41 VAL B N 1
ATOM 1324 C CA . VAL B 1 41 ? -12.203 -20.688 3.459 1 81.06 41 VAL B CA 1
ATOM 1325 C C . VAL B 1 41 ? -11.016 -19.922 4.027 1 81.06 41 VAL B C 1
ATOM 1327 O O . VAL B 1 41 ? -9.922 -19.938 3.461 1 81.06 41 VAL B O 1
ATOM 1330 N N . GLY B 1 42 ? -11.281 -19.094 5.066 1 82.69 42 GLY B N 1
ATOM 1331 C CA . GLY B 1 42 ? -10.203 -18.359 5.719 1 82.69 42 GLY B CA 1
ATOM 1332 C C . GLY B 1 42 ? -10.086 -16.922 5.246 1 82.69 42 GLY B C 1
ATOM 1333 O O . GLY B 1 42 ? -9.281 -16.156 5.781 1 82.69 42 GLY B O 1
ATOM 1334 N N . HIS B 1 43 ? -10.859 -16.625 4.258 1 85.44 43 HIS B N 1
ATOM 1335 C CA . HIS B 1 43 ? -10.828 -15.242 3.785 1 85.44 43 HIS B CA 1
ATOM 1336 C C . HIS B 1 43 ? -11.367 -14.289 4.844 1 85.44 43 HIS B C 1
ATOM 1338 O O . HIS B 1 43 ? -12.438 -14.523 5.41 1 85.44 43 HIS B O 1
ATOM 1344 N N . PRO B 1 44 ? -10.719 -13.281 5.051 1 87.31 44 PRO B N 1
ATOM 1345 C CA . PRO B 1 44 ? -11.195 -12.352 6.078 1 87.31 44 PRO B CA 1
ATOM 1346 C C . PRO B 1 44 ? -12.312 -11.438 5.574 1 87.31 44 PRO B C 1
ATOM 1348 O O . PRO B 1 44 ? -12.477 -11.266 4.363 1 87.31 44 PRO B O 1
ATOM 1351 N N . ASP B 1 45 ? -13.109 -10.953 6.57 1 93.19 45 ASP B N 1
ATOM 1352 C CA . ASP B 1 45 ? -13.922 -9.781 6.262 1 93.19 45 ASP B CA 1
ATOM 1353 C C . ASP B 1 45 ? -13.047 -8.586 5.891 1 93.19 45 ASP B C 1
ATOM 1355 O O . ASP B 1 45 ? -11.984 -8.383 6.48 1 93.19 45 ASP B O 1
ATOM 1359 N N . LEU B 1 46 ? -13.539 -7.863 4.918 1 94.38 46 LEU B N 1
ATOM 1360 C CA . LEU B 1 46 ? -12.797 -6.695 4.465 1 94.38 46 LEU B CA 1
ATOM 1361 C C . LEU B 1 46 ? -13.672 -5.449 4.473 1 94.38 46 LEU B C 1
ATOM 1363 O O . LEU B 1 46 ? -14.875 -5.531 4.188 1 94.38 46 LEU B O 1
ATOM 1367 N N . LYS B 1 47 ? -13.086 -4.41 4.855 1 96.62 47 LYS B N 1
ATOM 1368 C CA . LYS B 1 47 ? -13.68 -3.084 4.742 1 96.62 47 LYS B CA 1
ATOM 1369 C C . LYS B 1 47 ? -12.922 -2.227 3.73 1 96.62 47 LYS B C 1
ATOM 1371 O O . LYS B 1 47 ? -11.75 -1.911 3.93 1 96.62 47 LYS B O 1
ATOM 1376 N N . GLY B 1 48 ? -13.688 -1.849 2.738 1 97.69 48 GLY B N 1
ATOM 1377 C CA . GLY B 1 48 ? -13.008 -1.234 1.609 1 97.69 48 GLY B CA 1
ATOM 1378 C C . GLY B 1 48 ? -13.273 0.254 1.487 1 97.69 48 GLY B C 1
ATOM 1379 O O . GLY B 1 48 ? -14.406 0.701 1.68 1 97.69 48 GLY B O 1
ATOM 1380 N N . PHE B 1 49 ? -12.188 0.986 1.197 1 98.44 49 PHE B N 1
ATOM 1381 C CA . PHE B 1 49 ? -12.242 2.414 0.91 1 98.44 49 PHE B CA 1
ATOM 1382 C C . PHE B 1 49 ? -11.828 2.691 -0.532 1 98.44 49 PHE B C 1
ATOM 1384 O O . PHE B 1 49 ? -10.93 2.033 -1.065 1 98.44 49 PHE B O 1
ATOM 1391 N N . GLY B 1 50 ? -12.539 3.627 -1.134 1 97 50 GLY B N 1
ATOM 1392 C CA . GLY B 1 50 ? -12.227 3.9 -2.527 1 97 50 GLY B CA 1
ATOM 1393 C C . GLY B 1 50 ? -12.766 5.234 -3.006 1 97 50 GLY B C 1
ATOM 1394 O O . GLY B 1 50 ? -13.266 6.035 -2.209 1 97 50 GLY B O 1
ATOM 1395 N N . ALA B 1 51 ? -12.414 5.52 -4.234 1 95.19 51 ALA B N 1
ATOM 1396 C CA . ALA B 1 51 ? -12.875 6.684 -4.984 1 95.19 51 ALA B CA 1
ATOM 1397 C C . ALA B 1 51 ? -13.039 6.352 -6.465 1 95.19 51 ALA B C 1
ATOM 1399 O O . ALA B 1 51 ? -12.398 5.434 -6.977 1 95.19 51 ALA B O 1
ATOM 1400 N N . ASN B 1 52 ? -13.961 7.125 -7.152 1 91.25 52 ASN B N 1
ATOM 1401 C CA . ASN B 1 52 ? -14.148 7 -8.594 1 91.25 52 ASN B CA 1
ATOM 1402 C C . ASN B 1 52 ? -14.422 5.555 -9 1 91.25 52 ASN B C 1
ATOM 1404 O O . ASN B 1 52 ? -13.781 5.027 -9.914 1 91.25 52 ASN B O 1
ATOM 1408 N N . ARG B 1 53 ? -15.219 4.793 -8.188 1 88.12 53 ARG B N 1
ATOM 1409 C CA . ARG B 1 53 ? -15.703 3.447 -8.461 1 88.12 53 ARG B CA 1
ATOM 1410 C C . ARG B 1 53 ? -14.578 2.424 -8.359 1 88.12 53 ARG B C 1
ATOM 1412 O O . ARG B 1 53 ? -14.641 1.36 -8.977 1 88.12 53 ARG B O 1
ATOM 1419 N N . ARG B 1 54 ? -13.57 2.787 -7.734 1 92.75 54 ARG B N 1
ATOM 1420 C CA . ARG B 1 54 ? -12.477 1.857 -7.473 1 92.75 54 ARG B CA 1
ATOM 1421 C C . ARG B 1 54 ? -12.211 1.735 -5.977 1 92.75 54 ARG B C 1
ATOM 1423 O O . ARG B 1 54 ? -12.188 2.738 -5.258 1 92.75 54 ARG B O 1
ATOM 1430 N N . VAL B 1 55 ? -12.086 0.562 -5.555 1 95.25 55 VAL B N 1
ATOM 1431 C CA . VAL B 1 55 ? -11.703 0.287 -4.172 1 95.25 55 VAL B CA 1
ATOM 1432 C C . VAL B 1 55 ? -10.234 -0.139 -4.121 1 95.25 55 VAL B C 1
ATOM 1434 O O . VAL B 1 55 ? -9.836 -1.096 -4.789 1 95.25 55 VAL B O 1
ATOM 1437 N N . PHE B 1 56 ? -9.391 0.585 -3.365 1 97.56 56 PHE B N 1
ATOM 1438 C CA . PHE B 1 56 ? -7.961 0.327 -3.443 1 97.56 56 PHE B CA 1
ATOM 1439 C C . PHE B 1 56 ? -7.348 0.26 -2.051 1 97.56 56 PHE B C 1
ATOM 1441 O O . PHE B 1 56 ? -6.164 -0.049 -1.9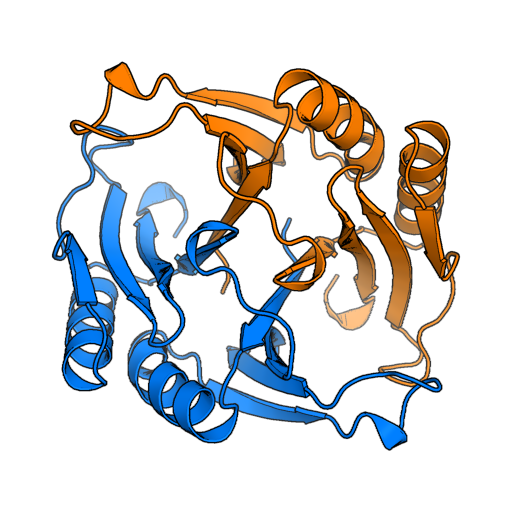03 1 97.56 56 PHE B O 1
ATOM 1448 N N . PHE B 1 57 ? -8.055 0.561 -1.027 1 98.62 57 PHE B N 1
ATOM 1449 C CA . PHE B 1 57 ? -7.586 0.51 0.354 1 98.62 57 PHE B CA 1
ATOM 1450 C C . PHE B 1 57 ? -8.523 -0.334 1.209 1 98.62 57 PHE B C 1
ATOM 1452 O O . PHE B 1 57 ? -9.719 -0.05 1.293 1 98.62 57 PHE B O 1
ATOM 1459 N N . TRP B 1 58 ? -7.953 -1.343 1.832 1 98.31 58 TRP B N 1
ATOM 1460 C CA . TRP B 1 58 ? -8.773 -2.316 2.543 1 98.31 58 TRP B CA 1
ATOM 1461 C C . TRP B 1 58 ? -8.281 -2.506 3.973 1 98.31 58 TRP B C 1
ATOM 1463 O O . TRP B 1 58 ? -7.07 -2.512 4.223 1 98.31 58 TRP B O 1
ATOM 1473 N N . LEU B 1 59 ? -9.219 -2.723 4.855 1 98.31 59 LEU B N 1
ATOM 1474 C CA . LEU B 1 59 ? -8.93 -3.043 6.25 1 98.31 59 LEU B CA 1
ATOM 1475 C C . LEU B 1 59 ? -9.414 -4.449 6.598 1 98.31 59 LEU B C 1
ATOM 1477 O O . LEU B 1 59 ? -10.484 -4.867 6.148 1 98.31 59 LEU B O 1
ATOM 1481 N N . ARG B 1 60 ? -8.672 -5.117 7.371 1 97.44 60 ARG B N 1
ATOM 1482 C CA . ARG B 1 60 ? -9.047 -6.41 7.938 1 97.44 60 ARG B CA 1
ATOM 1483 C C . ARG B 1 60 ? -8.57 -6.527 9.383 1 97.44 60 ARG B C 1
ATOM 1485 O O . ARG B 1 60 ? -7.602 -5.879 9.781 1 97.44 60 ARG B O 1
ATOM 1492 N N . VAL B 1 61 ? -9.305 -7.387 10.125 1 97 61 VAL B N 1
ATOM 1493 C CA . VAL B 1 61 ? -8.836 -7.68 11.477 1 97 61 VAL B CA 1
ATOM 1494 C C . VAL B 1 61 ? -7.633 -8.617 11.422 1 97 61 VAL B C 1
ATOM 1496 O O . VAL B 1 61 ? -7.641 -9.602 10.672 1 97 61 VAL B O 1
ATOM 1499 N N . GLY B 1 62 ? -6.645 -8.289 12.195 1 96.69 62 GLY B N 1
ATOM 1500 C CA . GLY B 1 62 ? -5.477 -9.148 12.242 1 96.69 62 GLY B CA 1
ATOM 1501 C C . GLY B 1 62 ? -4.336 -8.562 13.055 1 96.69 62 GLY B C 1
ATOM 1502 O O . GLY B 1 62 ? -4.504 -7.551 13.727 1 96.69 62 GLY B O 1
ATOM 1503 N N . PRO B 1 63 ? -3.158 -9.297 13.047 1 97 63 PRO B N 1
ATOM 1504 C CA . PRO B 1 63 ? -1.985 -8.781 13.758 1 97 63 PRO B CA 1
ATOM 1505 C C . PRO B 1 63 ? -1.527 -7.422 13.234 1 97 63 PRO B C 1
ATOM 1507 O O . PRO B 1 63 ? -1.566 -7.18 12.023 1 97 63 PRO B O 1
ATOM 1510 N N . VAL B 1 64 ? -1.141 -6.645 14.234 1 97.38 64 VAL B N 1
ATOM 1511 C CA . VAL B 1 64 ? -0.749 -5.277 13.898 1 97.38 64 VAL B CA 1
ATOM 1512 C C . VAL B 1 64 ? 0.719 -5.059 14.258 1 97.38 64 VAL B C 1
ATOM 1514 O O . VAL B 1 64 ? 1.175 -5.492 15.32 1 97.38 64 VAL B O 1
ATOM 1517 N N . GLU B 1 65 ? 1.454 -4.414 13.328 1 97.31 65 GLU B N 1
ATOM 1518 C CA . GLU B 1 65 ? 2.719 -3.725 13.578 1 97.31 65 GLU B CA 1
ATOM 1519 C C . GLU B 1 65 ? 2.781 -2.402 12.82 1 97.31 65 GLU B C 1
ATOM 1521 O O . GLU B 1 65 ? 3.102 -2.377 11.625 1 97.31 65 GLU B O 1
ATOM 1526 N N . GLY B 1 66 ? 2.523 -1.396 13.508 1 95.69 66 GLY B N 1
ATOM 1527 C CA . GLY B 1 66 ? 2.363 -0.085 12.898 1 95.69 66 GLY B CA 1
ATOM 1528 C C . GLY B 1 66 ? 3.584 0.365 12.117 1 95.69 66 GLY B C 1
ATOM 1529 O O . GLY B 1 66 ? 3.465 1.121 11.156 1 95.69 66 GLY B O 1
ATOM 1530 N N . ARG B 1 67 ? 4.73 -0.136 12.5 1 95.94 67 ARG B N 1
ATOM 1531 C CA . ARG B 1 67 ? 5.977 0.289 11.875 1 95.94 67 ARG B CA 1
ATOM 1532 C C . ARG B 1 67 ? 6.266 -0.534 10.617 1 95.94 67 ARG B C 1
ATOM 1534 O O . ARG B 1 67 ? 7.223 -0.253 9.891 1 95.94 67 ARG B O 1
ATOM 1541 N N . ALA B 1 68 ? 5.406 -1.403 10.336 1 97.12 68 ALA B N 1
ATOM 1542 C CA . ALA B 1 68 ? 5.711 -2.365 9.273 1 97.12 68 ALA B CA 1
ATOM 1543 C C . ALA B 1 68 ? 5.34 -1.808 7.902 1 97.12 68 ALA B C 1
ATOM 1545 O O . ALA B 1 68 ? 5.832 -2.285 6.879 1 97.12 68 ALA B O 1
ATOM 1546 N N . ALA B 1 69 ? 4.473 -0.831 7.918 1 97.94 69 ALA B N 1
ATOM 1547 C CA . ALA B 1 69 ? 4.008 -0.334 6.625 1 97.94 69 ALA B CA 1
ATOM 1548 C C . ALA B 1 69 ? 3.701 1.159 6.691 1 97.94 69 ALA B C 1
ATOM 1550 O O . ALA B 1 69 ? 3.396 1.691 7.762 1 97.94 69 ALA B O 1
ATOM 1551 N N . HIS B 1 70 ? 3.873 1.843 5.598 1 98.06 70 HIS B N 1
ATOM 1552 C CA . HIS B 1 70 ? 3.533 3.236 5.328 1 98.06 70 HIS B CA 1
ATOM 1553 C C . HIS B 1 70 ? 2.715 3.369 4.051 1 98.06 70 HIS B C 1
ATOM 1555 O O . HIS B 1 70 ? 3.039 2.748 3.033 1 98.06 70 HIS B O 1
ATOM 1561 N N . VAL B 1 71 ? 1.604 4.125 4.117 1 98.81 71 VAL B N 1
ATOM 1562 C CA . VAL B 1 71 ? 0.75 4.27 2.943 1 98.81 71 VAL B CA 1
ATOM 1563 C C . VAL B 1 71 ? 0.607 5.746 2.588 1 98.81 71 VAL B C 1
ATOM 1565 O O . VAL B 1 71 ? 0.271 6.57 3.443 1 98.81 71 VAL B O 1
ATOM 1568 N N . GLY B 1 72 ? 0.927 6.062 1.348 1 98.75 72 GLY B N 1
ATOM 1569 C CA . GLY B 1 72 ? 0.704 7.398 0.811 1 98.75 72 GLY B CA 1
ATOM 1570 C C . GLY B 1 72 ? -0.551 7.496 -0.036 1 98.75 72 GLY B C 1
ATOM 1571 O O . GLY B 1 72 ? -0.757 6.691 -0.948 1 98.75 72 GLY B O 1
ATOM 1572 N N . PHE B 1 73 ? -1.347 8.469 0.239 1 98.75 73 PHE B N 1
ATOM 1573 C CA . PHE B 1 73 ? -2.557 8.758 -0.522 1 98.75 73 PHE B CA 1
ATOM 1574 C C . PHE B 1 73 ? -2.391 10.039 -1.334 1 98.75 73 PHE B C 1
ATOM 1576 O O . PHE B 1 73 ? -1.819 11.016 -0.849 1 98.75 73 PHE B O 1
ATOM 1583 N N . VAL B 1 74 ? -2.92 10.008 -2.518 1 98.12 74 VAL B N 1
ATOM 1584 C CA . VAL B 1 74 ? -2.805 11.141 -3.426 1 98.12 74 VAL B CA 1
ATOM 1585 C C . VAL B 1 74 ? -3.785 12.234 -3.014 1 98.12 74 VAL B C 1
ATOM 1587 O O . VAL B 1 74 ? -4.961 11.961 -2.758 1 98.12 74 VAL B O 1
ATOM 1590 N N . ALA B 1 75 ? -3.299 13.43 -2.922 1 98.12 75 ALA B N 1
ATOM 1591 C CA . ALA B 1 75 ? -4.121 14.633 -2.842 1 98.12 75 ALA B CA 1
ATOM 1592 C C . ALA B 1 75 ? -4.055 15.43 -4.141 1 98.12 75 ALA B C 1
ATOM 1594 O O . ALA B 1 75 ? -3.023 15.438 -4.82 1 98.12 75 ALA B O 1
ATOM 1595 N N . ASN B 1 76 ? -5.156 16.062 -4.438 1 96.31 76 ASN B N 1
ATOM 1596 C CA . ASN B 1 76 ? -5.207 16.875 -5.652 1 96.31 76 ASN B CA 1
ATOM 1597 C C . ASN B 1 76 ? -4.949 18.344 -5.359 1 96.31 76 ASN B C 1
ATOM 1599 O O . ASN B 1 76 ? -5.648 19.219 -5.875 1 96.31 76 ASN B O 1
ATOM 1603 N N . GLY B 1 77 ? -4.043 18.703 -4.559 1 97.56 77 GLY B N 1
ATOM 1604 C CA . GLY B 1 77 ? -3.652 20.047 -4.184 1 97.56 77 GLY B CA 1
ATOM 1605 C C . GLY B 1 77 ? -3.262 20.172 -2.725 1 97.56 77 GLY B C 1
ATOM 1606 O O . GLY B 1 77 ? -3.512 19.266 -1.929 1 97.56 77 GLY B O 1
ATOM 1607 N N . GLN B 1 78 ? -2.664 21.344 -2.402 1 98 78 GLN B N 1
ATOM 1608 C CA . GLN B 1 78 ? -2.182 21.578 -1.047 1 98 78 GLN B CA 1
ATOM 1609 C C . GLN B 1 78 ? -3.34 21.672 -0.06 1 98 78 GLN B C 1
ATOM 1611 O O . GLN B 1 78 ? -3.232 21.219 1.079 1 98 78 GLN B O 1
ATOM 1616 N N . ARG B 1 79 ? -4.391 22.219 -0.511 1 98.38 79 ARG B N 1
ATOM 1617 C CA . ARG B 1 79 ? -5.551 22.375 0.362 1 98.38 79 ARG B CA 1
ATOM 1618 C C . ARG B 1 79 ? -6.086 21.016 0.811 1 98.38 79 ARG B C 1
ATOM 1620 O O . ARG B 1 79 ? -6.512 20.859 1.956 1 98.38 79 ARG B O 1
ATOM 1627 N N . GLU B 1 80 ? -6.105 20.031 -0.049 1 98.5 80 GLU B N 1
ATOM 1628 C CA . GLU B 1 80 ? -6.562 18.688 0.299 1 98.5 80 GLU B CA 1
ATOM 1629 C C . GLU B 1 80 ? -5.617 18.031 1.29 1 98.5 80 GLU B C 1
ATOM 1631 O O . GLU B 1 80 ? -6.051 17.281 2.172 1 98.5 80 GLU B O 1
ATOM 1636 N N . VAL B 1 81 ? -4.324 18.312 1.084 1 98.75 81 VAL B N 1
ATOM 1637 C CA . VAL B 1 81 ? -3.354 17.797 2.047 1 98.75 81 VAL B CA 1
ATOM 1638 C C . VAL B 1 81 ? -3.652 18.375 3.432 1 98.75 81 VAL B C 1
ATOM 1640 O O . VAL B 1 81 ? -3.732 17.625 4.414 1 98.75 81 VAL B O 1
ATOM 1643 N N . ASP B 1 82 ? -3.83 19.703 3.477 1 98.88 82 ASP B N 1
ATOM 1644 C CA . ASP B 1 82 ? -4.121 20.391 4.738 1 98.88 82 ASP B CA 1
ATOM 1645 C C . ASP B 1 82 ? -5.391 19.828 5.375 1 98.88 82 ASP B C 1
ATOM 1647 O O . ASP B 1 82 ? -5.426 19.578 6.582 1 98.88 82 ASP B O 1
ATOM 1651 N N . ALA B 1 83 ? -6.383 19.656 4.582 1 98.94 83 ALA B N 1
ATOM 1652 C CA . ALA B 1 83 ? -7.688 19.219 5.07 1 98.94 83 ALA B CA 1
ATOM 1653 C C . ALA B 1 83 ? -7.613 17.781 5.594 1 98.94 83 ALA B C 1
ATOM 1655 O O . ALA B 1 83 ? -8.203 17.469 6.625 1 98.94 83 ALA B O 1
ATOM 1656 N N . ALA B 1 84 ? -6.941 16.938 4.871 1 98.88 84 ALA B N 1
ATOM 1657 C CA . ALA B 1 84 ? -6.812 15.547 5.293 1 98.88 84 ALA B CA 1
ATOM 1658 C C . ALA B 1 84 ? -6.043 15.438 6.609 1 98.88 84 ALA B C 1
ATOM 1660 O O . ALA B 1 84 ? -6.414 14.656 7.488 1 98.88 84 ALA B O 1
ATOM 1661 N N . TYR B 1 85 ? -4.98 16.203 6.691 1 98.94 85 TYR B N 1
ATOM 1662 C CA . TYR B 1 85 ? -4.211 16.25 7.93 1 98.94 85 TYR B CA 1
ATOM 1663 C C . TYR B 1 85 ? -5.082 16.672 9.102 1 98.94 85 TYR B C 1
ATOM 1665 O O . TYR B 1 85 ? -5.098 16.031 10.148 1 98.94 85 TYR B O 1
ATOM 1673 N N . ALA B 1 86 ? -5.75 17.734 8.922 1 98.94 86 ALA B N 1
ATOM 1674 C CA . ALA B 1 86 ? -6.617 18.266 9.969 1 98.94 86 ALA B CA 1
ATOM 1675 C C . ALA B 1 86 ? -7.68 17.234 10.367 1 98.94 86 ALA B C 1
ATOM 1677 O O . ALA B 1 86 ? -7.953 17.047 11.555 1 98.94 86 ALA B O 1
ATOM 1678 N N . ALA B 1 87 ? -8.289 16.625 9.406 1 98.94 87 ALA B N 1
ATOM 1679 C CA . ALA B 1 87 ? -9.312 15.609 9.656 1 98.94 87 ALA B CA 1
ATOM 1680 C C . ALA B 1 87 ? -8.734 14.43 10.43 1 98.94 87 ALA B C 1
ATOM 1682 O O . ALA B 1 87 ? -9.359 13.922 11.367 1 98.94 87 ALA B O 1
ATOM 1683 N N . ALA B 1 88 ? -7.574 13.977 10.023 1 98.94 88 ALA B N 1
ATOM 1684 C CA . ALA B 1 88 ? -6.922 12.852 10.695 1 98.94 88 ALA B CA 1
ATOM 1685 C C . ALA B 1 88 ? -6.605 13.195 12.148 1 98.94 88 ALA B C 1
ATOM 1687 O O . ALA B 1 88 ? -6.852 12.383 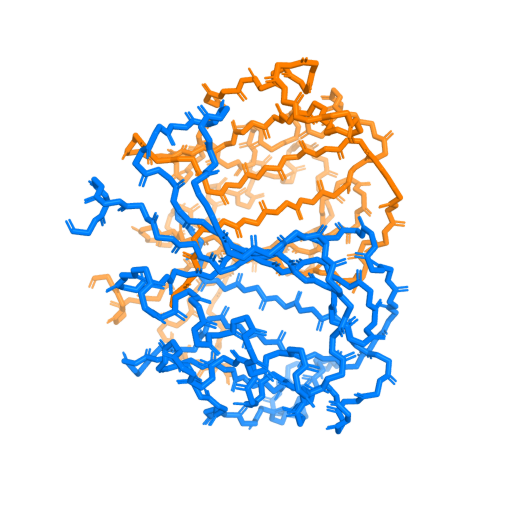13.047 1 98.94 88 ALA B O 1
ATOM 1688 N N . MET B 1 89 ? -6.055 14.406 12.297 1 98.88 89 MET B N 1
ATOM 1689 C CA . MET B 1 89 ? -5.723 14.844 13.648 1 98.88 89 MET B CA 1
ATOM 1690 C C . MET B 1 89 ? -6.973 14.906 14.523 1 98.88 89 MET B C 1
ATOM 1692 O O . MET B 1 89 ? -6.953 14.469 15.672 1 98.88 89 MET B O 1
ATOM 1696 N N . ALA B 1 90 ? -7.992 15.406 13.992 1 98.81 90 ALA B N 1
ATOM 1697 C CA . ALA B 1 90 ? -9.258 15.5 14.711 1 98.81 90 ALA B CA 1
ATOM 1698 C C . ALA B 1 90 ? -9.812 14.117 15.039 1 98.81 90 ALA B C 1
ATOM 1700 O O . ALA B 1 90 ? -10.516 13.945 16.031 1 98.81 90 ALA B O 1
ATOM 1701 N N . ALA B 1 91 ? -9.445 13.164 14.242 1 98.69 91 ALA B N 1
ATOM 1702 C CA . ALA B 1 91 ? -9.953 11.805 14.406 1 98.69 91 ALA B CA 1
ATOM 1703 C C . ALA B 1 91 ? -9.07 11.008 15.367 1 98.69 91 ALA B C 1
ATOM 1705 O O . ALA B 1 91 ? -9.352 9.844 15.656 1 98.69 91 ALA B O 1
ATOM 1706 N N . GLY B 1 92 ? -7.992 11.594 15.797 1 98.44 92 GLY B N 1
ATOM 1707 C CA . GLY B 1 92 ? -7.215 10.945 16.828 1 98.44 92 GLY B CA 1
ATOM 1708 C C . GLY B 1 92 ? -5.848 10.492 16.359 1 98.44 92 GLY B C 1
ATOM 1709 O O . GLY B 1 92 ? -5.156 9.75 17.062 1 98.44 92 GLY B O 1
ATOM 1710 N N . ALA B 1 93 ? -5.453 10.906 15.203 1 98.81 93 ALA B N 1
ATOM 1711 C CA . ALA B 1 93 ? -4.109 10.578 14.734 1 98.81 93 ALA B CA 1
ATOM 1712 C C . ALA B 1 93 ? -3.047 11.281 15.57 1 98.81 93 ALA B C 1
ATOM 1714 O O . ALA B 1 93 ? -3.346 12.25 16.281 1 98.81 93 ALA B O 1
ATOM 1715 N N . SER B 1 94 ? -1.825 10.727 15.523 1 98.56 94 SER B N 1
ATOM 1716 C CA . SER B 1 94 ? -0.647 11.445 15.992 1 98.56 94 SER B CA 1
ATOM 1717 C C . SER B 1 94 ? 0.15 12.023 14.828 1 98.56 94 SER B C 1
ATOM 1719 O O . SER B 1 94 ? 0.304 11.375 13.797 1 98.56 94 SER B O 1
ATOM 1721 N N . SER B 1 95 ? 0.667 13.18 15.062 1 98.5 95 SER B N 1
ATOM 1722 C CA . SER B 1 95 ? 1.388 13.867 14 1 98.5 95 SER B CA 1
ATOM 1723 C C . SER B 1 95 ? 2.807 13.328 13.852 1 98.5 95 SER B C 1
ATOM 1725 O O . SER B 1 95 ? 3.512 13.148 14.852 1 98.5 95 SER B O 1
ATOM 1727 N N . ILE B 1 96 ? 3.174 13 12.672 1 96.75 96 ILE B N 1
ATOM 1728 C CA . ILE B 1 96 ? 4.582 12.797 12.352 1 96.75 96 ILE B CA 1
ATOM 1729 C C . ILE B 1 96 ? 5.195 14.109 11.875 1 96.75 96 ILE B C 1
ATOM 1731 O O . ILE B 1 96 ? 6.195 14.578 12.422 1 96.75 96 ILE B O 1
ATOM 1735 N N . HIS B 1 97 ? 4.59 14.75 10.836 1 96 97 HIS B N 1
ATOM 1736 C CA . HIS B 1 97 ? 4.902 16.125 10.477 1 96 97 HIS B CA 1
ATOM 1737 C C . HIS B 1 97 ? 3.693 16.828 9.852 1 96 97 HIS B C 1
ATOM 1739 O O . HIS B 1 97 ? 2.904 16.188 9.148 1 96 97 HIS B O 1
ATOM 1745 N N . PRO B 1 98 ? 3.543 18.125 10.188 1 98.12 98 PRO B N 1
ATOM 1746 C CA . PRO B 1 98 ? 2.432 18.891 9.625 1 98.12 98 PRO B CA 1
ATOM 1747 C C . PRO B 1 98 ? 2.592 19.156 8.133 1 98.12 98 PRO B C 1
ATOM 1749 O O . PRO B 1 98 ? 3.646 18.875 7.559 1 98.12 98 PRO B O 1
ATOM 1752 N N . PRO B 1 99 ? 1.49 19.656 7.512 1 98.5 99 PRO B N 1
ATOM 1753 C CA . PRO B 1 99 ? 1.568 19.938 6.078 1 98.5 99 PRO B CA 1
ATOM 1754 C C . PRO B 1 99 ? 2.678 20.922 5.73 1 98.5 99 PRO B C 1
ATOM 1756 O O . PRO B 1 99 ? 2.875 21.906 6.441 1 98.5 99 PRO B O 1
ATOM 1759 N N . GLY B 1 100 ? 3.373 20.578 4.672 1 97.38 100 GLY B N 1
ATOM 1760 C CA . GLY B 1 100 ? 4.422 21.484 4.203 1 97.38 100 GLY B CA 1
ATOM 1761 C C . GLY B 1 100 ? 5.223 20.906 3.053 1 97.38 100 GLY B C 1
ATOM 1762 O O . GLY B 1 100 ? 5.074 19.734 2.705 1 97.38 100 GLY B O 1
ATOM 1763 N N . PRO B 1 101 ? 6.051 21.766 2.395 1 95.38 101 PRO B N 1
ATOM 1764 C CA . PRO B 1 101 ? 6.934 21.25 1.342 1 95.38 101 PRO B CA 1
ATOM 1765 C C . PRO B 1 101 ? 7.953 20.234 1.862 1 95.38 101 PRO B C 1
ATOM 1767 O O . PRO B 1 101 ? 8.484 20.406 2.963 1 95.38 101 PRO B O 1
ATOM 1770 N N . GLN B 1 102 ? 8.016 19.156 1.139 1 93.19 102 GLN B N 1
ATOM 1771 C CA . GLN B 1 102 ? 9.062 18.172 1.404 1 93.19 102 GLN B CA 1
ATOM 1772 C C . GLN B 1 102 ? 10.258 18.391 0.479 1 93.19 102 GLN B C 1
ATOM 1774 O O . GLN B 1 102 ? 10.531 17.562 -0.39 1 93.19 102 GLN B O 1
ATOM 1779 N N . VAL B 1 103 ? 11.078 19.328 0.717 1 88.62 103 VAL B N 1
ATOM 1780 C CA . VAL B 1 103 ? 12.078 19.875 -0.19 1 88.62 103 VAL B CA 1
ATOM 1781 C C . VAL B 1 103 ? 13.203 18.859 -0.392 1 88.62 103 VAL B C 1
ATOM 1783 O O . VAL B 1 103 ? 13.898 18.891 -1.411 1 88.62 103 VAL B O 1
ATOM 1786 N N . HIS B 1 104 ? 13.336 18.016 0.568 1 85.19 104 HIS B N 1
ATOM 1787 C CA . HIS B 1 104 ? 14.383 17 0.461 1 85.19 104 HIS B CA 1
ATOM 1788 C C . HIS B 1 104 ? 14.055 15.977 -0.618 1 85.19 104 HIS B C 1
ATOM 1790 O O . HIS B 1 104 ? 14.945 15.273 -1.102 1 85.19 104 HIS B O 1
ATOM 1796 N N . TYR B 1 105 ? 12.859 15.852 -0.966 1 86.69 105 TYR B N 1
ATOM 1797 C CA . TYR B 1 105 ? 12.453 15.016 -2.094 1 86.69 105 TYR B CA 1
ATOM 1798 C C . TYR B 1 105 ? 12.367 15.836 -3.375 1 86.69 105 TYR B C 1
ATOM 1800 O O . TYR B 1 105 ? 12.992 15.492 -4.383 1 86.69 105 TYR B O 1
ATOM 1808 N N . ASP B 1 106 ? 11.617 16.859 -3.355 1 88.31 106 ASP B N 1
ATOM 1809 C CA . ASP B 1 106 ? 11.359 17.797 -4.445 1 88.31 106 ASP B CA 1
ATOM 1810 C C . ASP B 1 106 ? 10.633 19.047 -3.939 1 88.31 106 ASP B C 1
ATOM 1812 O O . ASP B 1 106 ? 9.75 18.953 -3.086 1 88.31 106 ASP B O 1
ATOM 1816 N N . PRO B 1 107 ? 11.016 20.156 -4.379 1 86.06 107 PRO B N 1
ATOM 1817 C CA . PRO B 1 107 ? 10.352 21.375 -3.918 1 86.06 107 PRO B CA 1
ATOM 1818 C C . PRO B 1 107 ? 8.859 21.375 -4.227 1 86.06 107 PRO B C 1
ATOM 1820 O O . PRO B 1 107 ? 8.094 22.125 -3.596 1 86.06 107 PRO B O 1
ATOM 1823 N N . ARG B 1 108 ? 8.445 20.719 -5.184 1 91.62 108 ARG B N 1
ATOM 1824 C CA . ARG B 1 108 ? 7.051 20.656 -5.602 1 91.62 108 ARG B CA 1
ATOM 1825 C C . ARG B 1 108 ? 6.301 19.547 -4.867 1 91.62 108 ARG B C 1
ATOM 1827 O O . ARG B 1 108 ? 5.109 19.344 -5.102 1 91.62 108 ARG B O 1
ATOM 1834 N N . TYR B 1 109 ? 7 18.859 -3.988 1 95.5 109 TYR B N 1
ATOM 1835 C CA . TYR B 1 109 ? 6.445 17.812 -3.139 1 95.5 109 TYR B CA 1
ATOM 1836 C C . TYR B 1 109 ? 5.863 18.406 -1.859 1 95.5 109 TYR B C 1
ATOM 1838 O O . TYR B 1 109 ? 6.598 18.906 -1.007 1 95.5 109 TYR B O 1
ATOM 1846 N N . TYR B 1 110 ? 4.516 18.438 -1.766 1 97.94 110 TYR B N 1
ATOM 1847 C CA . TYR B 1 110 ? 3.805 18.938 -0.591 1 97.94 110 TYR B CA 1
ATOM 1848 C C . TYR B 1 110 ? 3.07 17.797 0.116 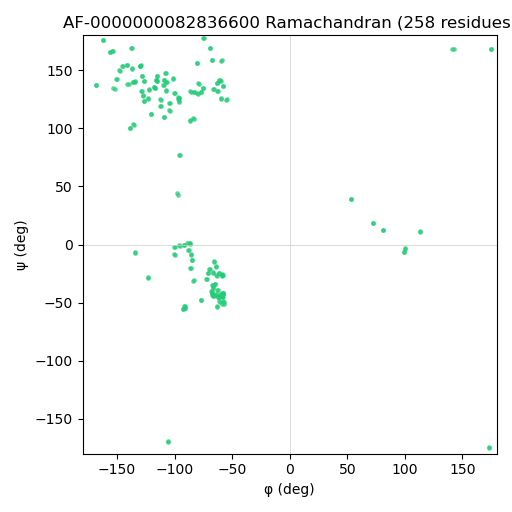1 97.94 110 TYR B C 1
ATOM 1850 O O . TYR B 1 110 ? 2.312 17.062 -0.512 1 97.94 110 TYR B O 1
ATOM 1858 N N . ALA B 1 111 ? 3.363 17.641 1.438 1 98.44 111 ALA B N 1
ATOM 1859 C CA . ALA B 1 111 ? 2.781 16.484 2.088 1 98.44 111 ALA B CA 1
ATOM 1860 C C . ALA B 1 111 ? 2.611 16.703 3.586 1 98.44 111 ALA B C 1
ATOM 1862 O O . ALA B 1 111 ? 3.098 17.703 4.125 1 98.44 111 ALA B O 1
ATOM 1863 N N . ALA B 1 112 ? 1.873 15.867 4.234 1 98.69 112 ALA B N 1
ATOM 1864 C CA . ALA B 1 112 ? 1.736 15.695 5.68 1 98.69 112 ALA B CA 1
ATOM 1865 C C . ALA B 1 112 ? 1.714 14.219 6.055 1 98.69 112 ALA B C 1
ATOM 1867 O O . ALA B 1 112 ? 1.312 13.367 5.254 1 98.69 112 ALA B O 1
ATOM 1868 N N . GLN B 1 113 ? 2.172 13.969 7.258 1 98.38 113 GLN B N 1
ATOM 1869 C CA . GLN B 1 113 ? 2.207 12.578 7.695 1 98.38 113 GLN B CA 1
ATOM 1870 C C . GLN B 1 113 ? 1.663 12.438 9.117 1 98.38 113 GLN B C 1
ATOM 1872 O O . GLN B 1 113 ? 1.945 13.266 9.977 1 98.38 113 GLN B O 1
ATOM 1877 N N . VAL B 1 114 ? 0.933 11.391 9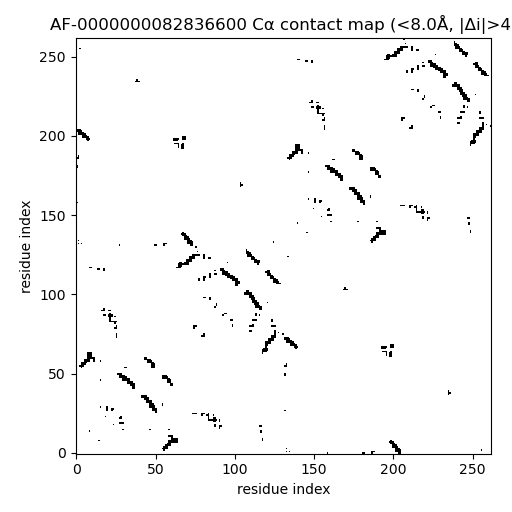.32 1 98.81 114 VAL B N 1
ATOM 1878 C CA . VAL B 1 114 ? 0.368 11.086 10.633 1 98.81 114 VAL B CA 1
ATOM 1879 C C . VAL B 1 114 ? 0.501 9.586 10.914 1 98.81 114 VAL B C 1
ATOM 1881 O O . VAL B 1 114 ? 0.892 8.82 10.031 1 98.81 114 VAL B O 1
ATOM 1884 N N . ARG B 1 115 ? 0.246 9.219 12.125 1 98.75 115 ARG B N 1
ATOM 1885 C CA . ARG B 1 115 ? 0.047 7.82 12.492 1 98.75 115 ARG B CA 1
ATOM 1886 C C . ARG B 1 115 ? -1.422 7.535 12.789 1 98.75 115 ARG B C 1
ATOM 1888 O O . ARG B 1 115 ? -2.08 8.305 13.492 1 98.75 115 ARG B O 1
ATOM 1895 N N . ASP B 1 116 ? -1.892 6.461 12.219 1 98.81 116 ASP B N 1
ATOM 1896 C CA . ASP B 1 116 ? -3.254 6.047 12.531 1 98.81 116 ASP B CA 1
ATOM 1897 C C . ASP B 1 116 ? -3.326 5.406 13.914 1 98.81 116 ASP B C 1
ATOM 1899 O O . ASP B 1 116 ? -2.312 5.289 14.609 1 98.81 116 ASP B O 1
ATOM 1903 N N . PRO B 1 117 ? -4.488 4.988 14.422 1 98.44 117 PRO B N 1
ATOM 1904 C CA . PRO B 1 117 ? -4.648 4.488 15.789 1 98.44 117 PRO B CA 1
ATOM 1905 C C . PRO B 1 117 ? -3.816 3.234 16.062 1 98.44 117 PRO B C 1
ATOM 1907 O O . PRO B 1 117 ? -3.551 2.902 17.219 1 98.44 117 PRO B O 1
ATOM 1910 N N . ASP B 1 118 ? -3.475 2.473 15.031 1 98.56 118 ASP B N 1
ATOM 1911 C CA . ASP B 1 118 ? -2.686 1.257 15.211 1 98.56 118 ASP B CA 1
ATOM 1912 C C . ASP B 1 118 ? -1.203 1.521 14.961 1 98.56 118 ASP B C 1
ATOM 1914 O O . ASP B 1 118 ? -0.388 0.598 14.992 1 98.56 118 ASP B O 1
ATOM 1918 N N . GLY B 1 119 ? -0.875 2.762 14.617 1 98.38 119 GLY B N 1
ATOM 1919 C CA . GLY B 1 119 ? 0.526 3.143 14.531 1 98.38 119 GLY B CA 1
ATOM 1920 C C . GLY B 1 119 ? 1.051 3.158 13.102 1 98.38 119 GLY B C 1
ATOM 1921 O O . GLY B 1 119 ? 2.213 3.492 12.867 1 98.38 119 GLY B O 1
ATOM 1922 N N . TYR B 1 120 ? 0.243 2.771 12.133 1 98.56 120 TYR B N 1
ATOM 1923 C CA . TYR B 1 120 ? 0.679 2.893 10.742 1 98.56 120 TYR B CA 1
ATOM 1924 C C . TYR B 1 120 ? 0.909 4.352 10.367 1 98.56 120 TYR B C 1
ATOM 1926 O O . TYR B 1 120 ? 0.127 5.227 10.75 1 98.56 120 TYR B O 1
ATOM 1934 N N . SER B 1 121 ? 1.99 4.594 9.617 1 98.25 121 SER B N 1
ATOM 1935 C CA . SER B 1 121 ? 2.207 5.945 9.117 1 98.25 121 SER B CA 1
ATOM 1936 C C . SER B 1 121 ? 1.479 6.168 7.797 1 98.25 121 SER B C 1
ATOM 1938 O O . SER B 1 121 ? 1.535 5.32 6.902 1 98.25 121 SER B O 1
ATOM 1940 N N . LEU B 1 122 ? 0.791 7.215 7.703 1 98.81 122 LEU B N 1
ATOM 1941 C CA . LEU B 1 122 ? 0.068 7.664 6.516 1 98.81 122 LEU B CA 1
ATOM 1942 C C . LEU B 1 122 ? 0.644 8.977 5.992 1 98.81 122 LEU B C 1
ATOM 1944 O O . LEU B 1 122 ? 1.021 9.852 6.773 1 98.81 122 LEU B O 1
ATOM 1948 N N . GLU B 1 123 ? 0.608 9.07 4.727 1 98.81 123 GLU B N 1
ATOM 1949 C CA . GLU B 1 123 ? 0.987 10.328 4.094 1 98.81 123 GLU B CA 1
ATOM 1950 C C . GLU B 1 123 ? -0.094 10.805 3.131 1 98.81 123 GLU B C 1
ATOM 1952 O O . GLU B 1 123 ? -0.647 10.016 2.365 1 98.81 123 GLU B O 1
ATOM 1957 N N . PHE B 1 124 ? -0.475 11.969 3.293 1 98.81 124 PHE B N 1
ATOM 1958 C CA . PHE B 1 124 ? -1.247 12.695 2.291 1 98.81 124 PHE B CA 1
ATOM 1959 C C . PHE B 1 124 ? -0.337 13.562 1.427 1 98.81 124 PHE B C 1
ATOM 1961 O O . PHE B 1 124 ? 0.377 14.422 1.939 1 98.81 124 PHE B O 1
ATOM 1968 N N . VAL B 1 125 ? -0.362 13.367 0.103 1 98.62 125 VAL B N 1
ATOM 1969 C CA . VAL B 1 125 ? 0.742 13.93 -0.665 1 98.62 125 VAL B CA 1
ATOM 1970 C C . VAL B 1 125 ? 0.215 14.523 -1.971 1 98.62 125 VAL B C 1
ATOM 1972 O O . VAL B 1 125 ? -0.669 13.945 -2.607 1 98.62 125 VAL B O 1
ATOM 1975 N N . TYR B 1 126 ? 0.723 15.648 -2.293 1 98.06 126 TYR B N 1
ATOM 1976 C CA . TYR B 1 126 ? 0.488 16.359 -3.547 1 98.06 126 TYR B CA 1
ATOM 1977 C C . TYR B 1 126 ? 1.796 16.578 -4.297 1 98.06 126 TYR B C 1
ATOM 1979 O O . TYR B 1 126 ? 2.688 17.281 -3.801 1 98.06 126 TYR B O 1
ATOM 1987 N N . LYS B 1 127 ? 1.885 15.914 -5.398 1 96 127 LYS B N 1
ATOM 1988 C CA . LYS B 1 127 ? 2.992 16.109 -6.324 1 96 127 LYS B CA 1
ATOM 1989 C C . LYS B 1 127 ? 2.525 16.812 -7.594 1 96 127 LYS B C 1
ATOM 1991 O O . LYS B 1 127 ? 1.907 16.203 -8.461 1 96 127 LYS B O 1
ATOM 1996 N N . SER B 1 128 ? 2.898 18 -7.766 1 91.06 128 SER B N 1
ATOM 1997 C CA . SER B 1 128 ? 2.318 18.844 -8.812 1 91.06 128 SER B CA 1
ATOM 1998 C C . SER B 1 128 ? 2.686 18.328 -10.195 1 91.06 128 SER B C 1
ATOM 2000 O O . SER B 1 128 ? 1.972 18.594 -11.172 1 91.06 128 SER B O 1
ATOM 2002 N N . TRP B 1 129 ? 3.734 17.609 -10.398 1 87.5 129 TRP B N 1
ATOM 2003 C CA . TRP B 1 129 ? 4.172 17.125 -11.703 1 87.5 129 TRP B CA 1
ATOM 2004 C C . TRP B 1 129 ? 3.475 15.828 -12.07 1 87.5 129 TRP B C 1
ATOM 2006 O O . TRP B 1 129 ? 3.615 15.328 -13.195 1 87.5 129 TRP B O 1
ATOM 2016 N N . GLN B 1 130 ? 2.85 15.227 -11.164 1 81.94 130 GLN B N 1
ATOM 2017 C CA . GLN B 1 130 ? 2.117 13.992 -11.422 1 81.94 130 GLN B CA 1
ATOM 2018 C C . GLN B 1 130 ? 0.622 14.258 -11.57 1 81.94 130 GLN B C 1
ATOM 2020 O O . GLN B 1 130 ? -0.177 13.32 -11.648 1 81.94 130 GLN B O 1
ATOM 2025 N N . HIS B 1 131 ? 0.13 15.492 -11.414 1 71.69 131 HIS B N 1
ATOM 2026 C CA . HIS B 1 131 ? -1.265 15.883 -11.586 1 71.69 131 HIS B CA 1
ATOM 2027 C C . HIS B 1 131 ? -1.472 16.594 -12.914 1 71.69 131 HIS B C 1
ATOM 2029 O O . HIS B 1 131 ? -0.553 17.25 -13.43 1 71.69 131 HIS B O 1
#

Organism: NCBI:txid1287738

Radius of gyration: 17.36 Å; Cα contacts (8 Å, |Δi|>4): 666; chains: 2; bounding box: 39×43×36 Å

Solvent-accessible surface area (backbone atoms only — not comparable to full-atom values): 13114 Å² total; per-residue (Å²): 99,80,51,34,39,37,38,28,32,84,48,60,69,62,48,49,59,32,49,45,48,24,30,41,58,57,59,29,36,77,67,43,77,44,62,16,86,67,43,60,92,86,42,62,50,35,41,29,28,23,45,96,95,39,70,36,40,33,38,30,75,42,58,69,44,21,70,21,39,33,44,28,33,46,26,96,36,69,66,32,25,48,45,19,49,51,33,25,47,73,55,60,34,46,80,73,41,71,68,42,70,40,57,72,81,33,73,62,29,35,32,26,31,32,21,48,90,69,45,31,39,37,30,34,32,19,47,66,88,82,103,99,80,52,32,39,37,37,30,32,86,48,58,70,62,47,48,58,32,48,44,47,22,32,40,57,56,58,30,38,77,71,43,77,44,62,16,86,68,44,60,92,86,42,62,48,35,42,30,28,23,44,97,95,40,70,36,41,34,39,29,75,41,57,69,43,20,70,21,39,34,45,28,33,42,25,94,37,69,67,33,25,46,45,19,49,53,34,24,47,74,56,60,34,45,81,73,41,72,67,42,69,39,56,73,80,33,73,62,29,35,31,24,30,31,22,47,91,68,45,31,35,38,30,34,33,20,49,66,87,82,104

Sequence (262 aa):
MLDHVFLSVSDIDRSIAFYEKALAPLGISHAVDYDGSQGPVGHPDLKGFGANRRVFFWLRVGPVEGRAAHVGFVANGQREVDAAYAAAMAAGASSIHPPGPQVHYDPRYYAAQVRDPDGYSLEFVYKSWQHMLDHVFLSVSDIDRSIAFYEKALAPLGISHAVDYDGSQGPVGHPDLKGFGANRRVFFWLRVGPVEGRAAHVGFVANGQREVDAAYAAAMAAGASSIHPPGPQVHYDPRYYAAQVRDPDGYSLEFVYKSWQH